Protein AF-A0A169SW39-F1 (afdb_monomer)

Nearest PDB structures (foldseek):
  7acx-assembly2_C  TM=2.995E-01  e=8.828E-10  Clostridioides difficile
  1hqz-assembly7_7  TM=3.118E-01  e=1.100E+00  Saccharomyces cerevisiae

Foldseek 3Di:
DDDPDPFDDWAWEFEQQAQDDDPDPPDLEFDFDEGEGALVCLVSVLQSVLLCVVLVQQQKWKWKADLVRHTDDDTDHRDHPVCSVVSSVCSNPFDASIKMKIKGKDDWQAFAADAQVNQVCQFWCNLLVLLLLAPFEFEAAPVRHGCVVPPQKFKWWQDLVVLDTDTDDDRVLVSVQQSVFWGGKHWDCDDDRNFGIKIATGGHGDDSDGSGIWMGGHPADTHHAHEDPLPRMGGRVDGAFRSNYWYWYAHNPHRYIYIDGDGPSDIDPTGIYIYMYHHTDTDTGTGTSVNPVVVVVVPQFFAFDPVLVVVQVCQVPDPPNDADPVSHHYDYTHTNHTDPPPDD

Mean predicted aligned error: 15.89 Å

Solvent-accessible surface area (backbone atoms only — not comparable to full-atom values): 18696 Å² total; per-residue (Å²): 134,86,81,79,77,85,81,62,73,45,29,31,42,33,36,40,48,32,38,64,58,77,78,53,96,85,58,78,62,76,66,77,41,82,45,39,26,33,21,88,47,27,67,59,51,42,54,30,51,53,46,41,40,72,75,63,46,59,44,29,32,40,39,33,27,40,68,86,67,47,81,39,88,75,72,40,77,47,57,50,80,89,49,45,64,58,54,31,51,56,40,57,67,39,46,84,61,17,36,35,42,37,36,40,38,42,67,64,72,48,74,33,50,37,48,55,70,63,38,55,64,37,28,44,55,37,51,33,57,40,30,60,66,36,88,58,58,46,46,21,32,79,87,66,49,78,41,80,83,38,88,49,52,39,40,21,25,27,35,72,89,75,73,40,74,40,81,77,45,48,69,66,52,49,36,52,39,56,42,67,16,44,46,57,22,44,59,42,84,47,90,64,92,92,51,60,30,38,29,42,45,46,56,55,61,62,73,94,40,76,61,18,50,29,38,22,35,64,92,38,62,68,34,53,57,37,63,29,72,83,60,34,50,41,38,52,87,37,65,43,64,31,53,42,37,37,30,37,34,32,33,81,87,74,18,51,34,31,35,48,50,41,63,66,76,50,48,41,70,67,40,51,23,38,37,36,32,30,38,48,60,75,44,76,42,76,30,46,73,83,30,62,67,58,56,50,52,48,60,66,43,35,38,67,52,67,72,58,55,52,49,49,53,51,50,77,69,40,95,82,59,74,56,46,101,82,71,24,43,73,48,83,46,68,26,81,35,70,47,78,83,85,66,132

Secondary structure (DSSP, 8-state):
----------EEEEEE---PPP--TT--SPPSEEEEEEGGGHHHHHHHHHHHHHTT--EEEEEEE-TTS-EEEEEEES--GGGHHHHHHHHHTPPTT-EEEEEEEE-TTPBPB--HHHHHTTTBTHHHHHHHT----EEEETTS-B-TT-TTEEEEEEETTTTEEEE---HHHHHHHHHHHEEEEEEEPPPSTT---EEEEEE----SSTT-EEEEETTSPPB--EE-HHHHEE-TTSBPEEEEEEEEEE-TTT--EEEEEEE---BPPPEEEEEEEE-PPEEEEEE-TT-HHHHHHHHHHEE--HHHHHHHHHHHH-TT-PPPTTS-EEEEE--SEE------

Radius of gyration: 31.59 Å; Cα contacts (8 Å, |Δi|>4): 712; chains: 1; bounding box: 75×52×94 Å

pLDDT: mean 78.39, std 20.68, range [23.73, 98.38]

Structure (mmCIF, N/CA/C/O backbone):
data_AF-A0A169SW39-F1
#
_entry.id   AF-A0A169SW39-F1
#
loop_
_atom_site.group_PDB
_atom_site.id
_atom_site.type_symbol
_atom_site.label_atom_id
_atom_site.label_alt_id
_atom_site.label_comp_id
_atom_site.label_asym_id
_atom_site.label_entity_id
_atom_site.label_seq_id
_atom_site.pdbx_PDB_ins_code
_atom_site.Cartn_x
_atom_site.Cartn_y
_atom_site.Cartn_z
_atom_site.occupancy
_atom_site.B_iso_or_equiv
_atom_site.auth_seq_id
_atom_site.auth_comp_id
_atom_site.auth_asym_id
_atom_site.auth_atom_id
_atom_site.pdbx_PDB_model_num
ATOM 1 N N . MET A 1 1 ? -28.741 -32.999 58.891 1.00 27.98 1 MET A N 1
ATOM 2 C CA . MET A 1 1 ? -27.798 -32.692 57.791 1.00 27.98 1 MET A CA 1
ATOM 3 C C . MET A 1 1 ? -27.204 -31.317 58.041 1.00 27.98 1 MET A C 1
ATOM 5 O O . MET A 1 1 ? -27.951 -30.355 58.176 1.00 27.98 1 MET A O 1
ATOM 9 N N . ASN A 1 2 ? -25.885 -31.260 58.220 1.00 24.53 2 ASN A N 1
ATOM 10 C CA . ASN A 1 2 ? -25.170 -30.104 58.759 1.00 24.53 2 ASN A CA 1
ATOM 11 C C . ASN A 1 2 ? -25.104 -28.951 57.753 1.00 24.53 2 ASN A C 1
ATOM 13 O O . ASN A 1 2 ? -24.388 -29.027 56.757 1.00 24.53 2 ASN A O 1
ATOM 17 N N . LYS A 1 3 ? -25.816 -27.865 58.071 1.00 24.66 3 LYS A N 1
ATOM 18 C CA . LYS A 1 3 ? -25.569 -26.524 57.537 1.00 24.66 3 LYS A CA 1
ATOM 19 C C . LYS A 1 3 ? -24.169 -26.102 57.989 1.00 24.66 3 LYS A C 1
ATOM 21 O O . LYS A 1 3 ? -23.978 -25.741 59.147 1.00 24.66 3 LYS A O 1
ATOM 26 N N . LYS A 1 4 ? -23.176 -26.201 57.105 1.00 25.86 4 LYS A N 1
ATOM 27 C CA . LYS A 1 4 ? -21.876 -25.566 57.331 1.00 25.86 4 LYS A CA 1
ATOM 28 C C . LYS A 1 4 ? -22.055 -24.073 57.060 1.00 25.86 4 LYS A C 1
ATOM 30 O O . LYS A 1 4 ? -22.058 -23.643 55.913 1.00 25.86 4 LYS A O 1
ATOM 35 N N . ASN A 1 5 ? -22.287 -23.316 58.128 1.00 24.48 5 ASN A N 1
ATOM 36 C CA . ASN A 1 5 ? -22.215 -21.862 58.108 1.00 24.48 5 ASN A CA 1
ATOM 37 C C . ASN A 1 5 ? -20.757 -21.475 57.818 1.00 24.48 5 ASN A C 1
ATOM 39 O O . ASN A 1 5 ? -19.860 -21.848 58.572 1.00 24.48 5 ASN A O 1
ATOM 43 N N . LEU A 1 6 ? -20.529 -20.783 56.702 1.00 24.88 6 LEU A N 1
ATOM 44 C CA . LEU A 1 6 ? -19.230 -20.239 56.319 1.00 24.88 6 LEU A CA 1
ATOM 45 C C . LEU A 1 6 ? -18.977 -18.993 57.186 1.00 24.88 6 LEU A C 1
ATOM 47 O O . LEU A 1 6 ? -19.526 -17.925 56.924 1.00 24.88 6 LEU A O 1
ATOM 51 N N . ALA A 1 7 ? -18.223 -19.150 58.272 1.00 23.73 7 ALA A N 1
ATOM 52 C CA . ALA A 1 7 ? -17.775 -18.035 59.095 1.00 23.73 7 ALA A CA 1
ATOM 53 C C . ALA A 1 7 ? -16.558 -17.362 58.430 1.00 23.73 7 ALA A C 1
ATOM 55 O O . ALA A 1 7 ? -15.465 -17.913 58.442 1.00 23.73 7 ALA A O 1
ATOM 56 N N . VAL A 1 8 ? -16.824 -16.195 57.833 1.00 28.64 8 VAL A N 1
ATOM 57 C CA . VAL A 1 8 ? -15.985 -14.987 57.675 1.00 28.64 8 VAL A CA 1
ATOM 58 C C . VAL A 1 8 ? -14.541 -15.145 57.171 1.00 28.64 8 VAL A C 1
ATOM 60 O O . VAL A 1 8 ? -13.645 -15.487 57.933 1.00 28.64 8 VAL A O 1
ATOM 63 N N . VAL A 1 9 ? -14.283 -14.637 55.957 1.00 26.56 9 VAL A N 1
ATOM 64 C CA . VAL A 1 9 ? -13.129 -13.747 55.739 1.00 26.56 9 VAL A CA 1
ATOM 65 C C . VAL A 1 9 ? -13.597 -12.502 54.989 1.00 26.56 9 VAL A C 1
ATOM 67 O O . VAL A 1 9 ? -14.303 -12.597 53.985 1.00 26.56 9 VAL A O 1
ATOM 70 N N . MET A 1 10 ? -13.246 -11.331 55.520 1.00 30.83 10 MET A N 1
ATOM 71 C CA . MET A 1 10 ? -13.496 -10.045 54.881 1.00 30.83 10 MET A CA 1
ATOM 72 C C . MET A 1 10 ? -12.743 -9.992 53.543 1.00 30.83 10 MET A C 1
ATOM 74 O O . MET A 1 10 ? -11.516 -10.040 53.509 1.00 30.83 10 MET A O 1
ATOM 78 N N . SER A 1 11 ? -13.478 -9.924 52.440 1.00 33.88 11 SER A N 1
ATOM 79 C CA . SER A 1 11 ? -12.952 -9.834 51.076 1.00 33.88 11 SER A CA 1
ATOM 80 C C . SER A 1 11 ? -13.396 -8.505 50.478 1.00 33.88 11 SER A C 1
ATOM 82 O O . SER A 1 11 ? -14.577 -8.181 50.480 1.00 33.88 11 SER A O 1
ATOM 84 N N . ALA A 1 12 ? -12.477 -7.683 49.988 1.00 30.52 12 ALA A N 1
ATOM 85 C CA . ALA A 1 12 ? -12.860 -6.532 49.185 1.00 30.52 12 ALA A CA 1
ATOM 86 C C . ALA A 1 12 ? -12.978 -7.014 47.740 1.00 30.52 12 ALA A C 1
ATOM 88 O O . ALA A 1 12 ? -11.984 -7.351 47.107 1.00 30.52 12 ALA A O 1
ATOM 89 N N . VAL A 1 13 ? -14.201 -7.111 47.225 1.00 36.78 13 VAL A N 1
ATOM 90 C CA . VAL A 1 13 ? -14.417 -7.443 45.818 1.00 36.78 13 VAL A CA 1
ATOM 91 C C . VAL A 1 13 ? -14.521 -6.126 45.065 1.00 36.78 13 VAL A C 1
ATOM 93 O O . VAL A 1 13 ? -15.544 -5.437 45.102 1.00 36.78 13 VAL A O 1
ATOM 96 N N . THR A 1 14 ? -13.440 -5.761 44.384 1.00 34.84 14 THR A N 1
ATOM 97 C CA . THR A 1 14 ? -13.468 -4.671 43.414 1.00 34.84 14 THR A CA 1
ATOM 98 C C . THR A 1 14 ? -14.087 -5.209 42.133 1.00 34.84 14 THR A C 1
ATOM 100 O O . THR A 1 14 ? -13.456 -5.960 41.387 1.00 34.84 14 THR A O 1
ATOM 103 N N . VAL A 1 15 ? -15.342 -4.841 41.865 1.00 33.75 15 VAL A N 1
ATOM 104 C CA . VAL A 1 15 ? -15.931 -5.097 40.553 1.00 33.75 15 VAL A CA 1
ATOM 105 C C . VAL A 1 15 ? -15.726 -3.871 39.700 1.00 33.75 15 VAL A C 1
ATOM 107 O O . VAL A 1 15 ? -16.421 -2.860 39.799 1.00 33.75 15 VAL A O 1
ATOM 110 N N . ILE A 1 16 ? -14.761 -4.006 38.806 1.00 34.88 16 ILE A N 1
ATOM 111 C CA . ILE A 1 16 ? -14.655 -3.138 37.650 1.00 34.88 16 ILE A CA 1
ATOM 112 C C . ILE A 1 16 ? -15.917 -3.412 36.841 1.00 34.88 16 ILE A C 1
ATOM 114 O O . ILE A 1 16 ? -16.141 -4.542 36.426 1.00 34.88 16 ILE A O 1
ATOM 118 N N . GLY A 1 17 ? -16.780 -2.418 36.637 1.00 30.42 17 GLY A N 1
ATOM 119 C CA . GLY A 1 17 ? -17.953 -2.542 35.774 1.00 30.42 17 GLY A CA 1
ATOM 120 C C . GLY A 1 17 ? -17.521 -2.637 34.312 1.00 30.42 17 GLY A C 1
ATOM 121 O O . GLY A 1 17 ? -17.778 -1.722 33.543 1.00 30.42 17 GLY A O 1
ATOM 122 N N . SER A 1 18 ? -16.792 -3.685 33.932 1.00 34.66 18 SER A N 1
ATO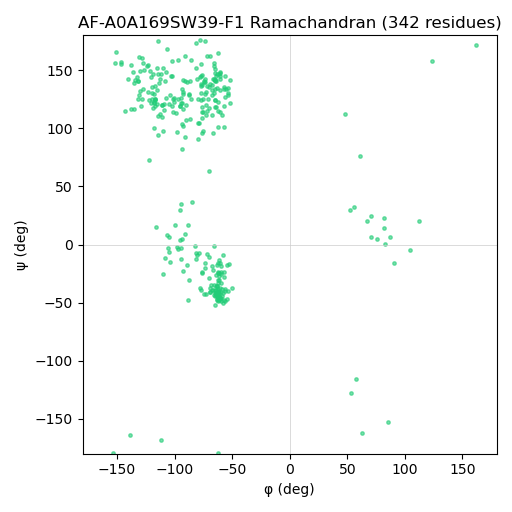M 123 C CA . SER A 1 18 ? -16.093 -3.738 32.657 1.00 34.66 18 SER A CA 1
ATOM 124 C C . SER A 1 18 ? -17.089 -3.805 31.502 1.00 34.66 18 SER A C 1
ATOM 126 O O . SER A 1 18 ? -17.791 -4.788 31.285 1.00 34.66 18 SER A O 1
ATOM 128 N N . ALA A 1 19 ? -17.136 -2.727 30.735 1.00 38.31 19 ALA A N 1
ATOM 129 C CA . ALA A 1 19 ? -17.284 -2.843 29.303 1.00 38.31 19 ALA A CA 1
ATOM 130 C C . ALA A 1 19 ? -15.894 -3.174 28.743 1.00 38.31 19 ALA A C 1
ATOM 132 O O . ALA A 1 19 ? -15.096 -2.267 28.511 1.00 38.31 19 ALA A O 1
ATOM 133 N N . ALA A 1 20 ? -15.569 -4.462 28.625 1.00 36.72 20 ALA A N 1
ATOM 134 C CA . ALA A 1 20 ? -14.412 -4.919 27.859 1.00 36.72 20 ALA A CA 1
ATOM 135 C C . ALA A 1 20 ? -14.922 -5.448 26.511 1.00 36.72 20 ALA A C 1
ATOM 137 O O . ALA A 1 20 ? -15.828 -6.286 26.488 1.00 36.72 20 ALA A O 1
ATOM 138 N N . PRO A 1 21 ? -14.393 -4.933 25.392 1.00 38.41 21 PRO A N 1
ATOM 139 C CA . PRO A 1 21 ? -13.004 -5.141 24.989 1.00 38.41 21 PRO A CA 1
ATOM 140 C C . PRO A 1 21 ? -12.017 -4.111 25.525 1.00 38.41 21 PRO A C 1
ATOM 142 O O . PRO A 1 21 ? -12.265 -2.907 25.537 1.00 38.41 21 PRO A O 1
ATOM 145 N N . VAL A 1 22 ? -10.851 -4.605 25.927 1.00 44.22 22 VAL A N 1
ATOM 146 C CA . VAL A 1 22 ? -9.645 -3.791 26.042 1.00 44.22 22 VAL A CA 1
ATOM 147 C C . VAL A 1 22 ? -9.156 -3.587 24.613 1.00 44.22 22 VAL A C 1
ATOM 149 O O . VAL A 1 22 ? -8.852 -4.572 23.944 1.00 44.22 22 VAL A O 1
ATOM 152 N N . PHE A 1 23 ? -9.092 -2.346 24.125 1.00 44.66 23 PHE A N 1
ATOM 153 C CA . PHE A 1 23 ? -8.276 -2.075 22.942 1.00 44.66 23 PHE A CA 1
ATOM 154 C C . PHE A 1 23 ? -6.850 -2.486 23.309 1.00 44.66 23 PHE A C 1
ATOM 156 O O . PHE A 1 23 ? -6.262 -1.912 24.229 1.00 44.66 23 PHE A O 1
ATOM 163 N N . ALA A 1 24 ? -6.333 -3.548 22.688 1.00 36.28 24 ALA A N 1
ATOM 164 C CA . ALA A 1 24 ? -4.943 -3.923 22.882 1.00 36.28 24 ALA A CA 1
ATOM 165 C C . ALA A 1 24 ? -4.088 -2.710 22.495 1.00 36.28 24 ALA A C 1
ATOM 167 O O . ALA A 1 24 ? -4.346 -2.077 21.474 1.00 36.28 24 ALA A O 1
ATOM 168 N N . ALA A 1 25 ? -3.074 -2.380 23.299 1.00 35.59 25 ALA A N 1
ATOM 169 C CA . ALA A 1 25 ? -2.229 -1.200 23.086 1.00 35.59 25 ALA A CA 1
ATOM 170 C C . ALA A 1 25 ? -1.511 -1.178 21.716 1.00 35.59 25 ALA A C 1
ATOM 172 O O . ALA A 1 25 ? -0.906 -0.170 21.367 1.00 35.59 25 ALA A O 1
ATOM 173 N N . ALA A 1 26 ? -1.576 -2.280 20.961 1.00 38.22 26 ALA A N 1
ATOM 174 C CA . ALA A 1 26 ? -0.967 -2.461 19.651 1.00 38.22 26 ALA A CA 1
ATOM 175 C C . ALA A 1 26 ? -1.956 -2.402 18.468 1.00 38.22 26 ALA A C 1
ATOM 177 O O . ALA A 1 26 ? -1.502 -2.446 17.328 1.00 38.22 26 ALA A O 1
ATOM 178 N N . GLU A 1 27 ? -3.274 -2.328 18.695 1.00 55.03 27 GLU A N 1
ATOM 179 C CA . GLU A 1 27 ? -4.250 -2.265 17.599 1.00 55.03 27 GLU A CA 1
ATOM 180 C C . GLU A 1 27 ? -4.819 -0.848 17.433 1.00 55.03 27 GLU A C 1
ATOM 182 O O . GLU A 1 27 ? -5.437 -0.266 18.331 1.00 55.03 27 GLU A O 1
ATOM 187 N N . ASP A 1 28 ? -4.619 -0.288 16.239 1.00 68.94 28 ASP A N 1
ATOM 188 C CA . ASP A 1 28 ? -5.118 1.030 15.829 1.00 68.94 28 ASP A CA 1
ATOM 189 C C . ASP A 1 28 ? -6.457 0.904 15.083 1.00 68.94 28 ASP A C 1
ATOM 191 O O . ASP A 1 28 ? -6.734 1.622 14.125 1.00 68.94 28 ASP A O 1
ATOM 195 N N . SER A 1 29 ? -7.295 -0.049 15.485 1.00 73.25 29 SER A N 1
ATOM 196 C CA . SER A 1 29 ? -8.587 -0.298 14.847 1.00 73.25 29 SER A CA 1
ATOM 197 C C . SER A 1 29 ? -9.622 -0.764 15.863 1.00 73.25 29 SER A C 1
ATOM 199 O O . SER A 1 29 ? -9.289 -1.266 16.936 1.00 73.25 29 SER A O 1
ATOM 201 N N . PHE A 1 30 ? -10.898 -0.571 15.532 1.00 76.62 30 PHE A N 1
ATOM 202 C CA . PHE A 1 30 ? -11.977 -1.193 16.294 1.00 76.62 30 PHE A CA 1
ATOM 203 C C . PHE A 1 30 ? -12.115 -2.666 15.896 1.00 76.62 30 PHE A C 1
ATOM 205 O O . PHE A 1 30 ? -12.003 -2.970 14.710 1.00 76.62 30 PHE A O 1
ATOM 212 N N . PRO A 1 31 ? -12.443 -3.570 16.838 1.00 68.56 31 PRO A N 1
ATOM 213 C CA . PRO A 1 31 ? -12.757 -4.950 16.497 1.00 68.56 31 PRO A CA 1
ATOM 214 C C . PRO A 1 31 ? -13.907 -5.022 15.486 1.00 68.56 31 PRO A C 1
ATOM 216 O O . PRO A 1 31 ? -14.848 -4.222 15.536 1.00 68.56 31 PRO A O 1
ATOM 219 N N . ASN A 1 32 ? -13.857 -6.000 14.583 1.00 69.31 32 ASN A N 1
ATOM 220 C CA . ASN A 1 32 ? -14.960 -6.263 13.662 1.00 69.31 32 ASN A CA 1
ATOM 221 C C . ASN A 1 32 ? -16.203 -6.734 14.436 1.00 69.31 32 ASN A C 1
ATOM 223 O O . ASN A 1 32 ? -16.105 -7.530 15.373 1.00 69.31 32 ASN A O 1
ATOM 227 N N . GLY A 1 33 ? -17.385 -6.288 14.011 1.00 67.69 33 GLY A N 1
ATOM 228 C CA . GLY A 1 33 ? -18.658 -6.637 14.640 1.00 67.69 33 GLY A CA 1
ATOM 229 C C . GLY A 1 33 ? -19.018 -5.746 15.833 1.00 67.69 33 GLY A C 1
ATOM 230 O O . GLY A 1 33 ? -18.658 -4.573 15.888 1.00 67.69 33 GLY A O 1
ATOM 231 N N . ASN A 1 34 ? -19.795 -6.290 16.773 1.00 69.12 34 ASN A N 1
ATOM 2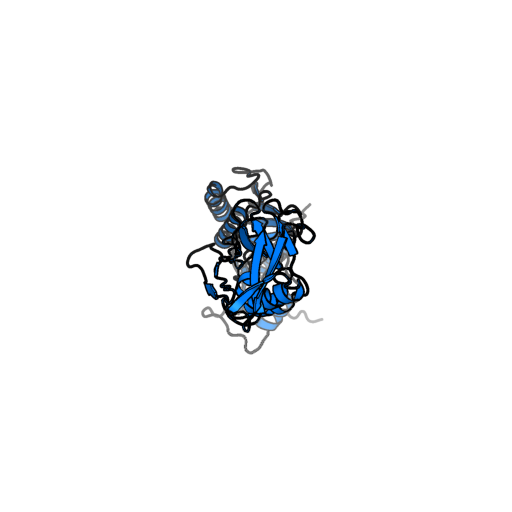32 C CA . ASN A 1 34 ? -20.344 -5.531 17.899 1.00 69.12 34 ASN A CA 1
ATOM 233 C C . ASN A 1 34 ? -19.427 -5.607 19.121 1.00 69.12 34 ASN A C 1
ATOM 235 O O . ASN A 1 34 ? -19.053 -6.690 19.563 1.00 69.12 34 ASN A O 1
ATOM 239 N N . THR A 1 35 ? -19.112 -4.455 19.697 1.00 65.56 35 THR A N 1
ATOM 240 C CA . THR A 1 35 ? -18.157 -4.305 20.795 1.00 65.56 35 THR A CA 1
ATOM 241 C C . THR A 1 35 ? -18.680 -3.279 21.799 1.00 65.56 35 THR A C 1
ATOM 243 O O . THR A 1 35 ? -19.272 -2.282 21.398 1.00 65.56 35 THR A O 1
ATOM 246 N N . THR A 1 36 ? -18.462 -3.494 23.100 1.00 71.00 36 THR A N 1
ATOM 247 C CA . THR A 1 36 ? -18.840 -2.530 24.150 1.00 71.00 36 THR A CA 1
ATOM 248 C C . THR A 1 36 ? -17.625 -2.130 24.976 1.00 71.00 36 THR A C 1
ATOM 250 O O . THR A 1 36 ? -16.981 -2.997 25.555 1.00 71.00 36 THR A O 1
ATOM 253 N N . VAL A 1 37 ? -17.331 -0.834 25.081 1.00 72.56 37 VAL A N 1
ATOM 254 C CA . VAL A 1 37 ? -16.139 -0.306 25.769 1.00 72.56 37 VAL A CA 1
ATOM 255 C C . VAL A 1 37 ? -16.484 0.750 26.817 1.00 72.56 37 VAL A C 1
ATOM 257 O O . VAL A 1 37 ? -17.537 1.386 26.769 1.00 72.56 37 VAL A O 1
ATOM 260 N N . SER A 1 38 ? -15.593 0.926 27.791 1.00 73.44 38 SER A N 1
ATOM 261 C CA . SER A 1 38 ? -15.726 1.957 28.823 1.00 73.44 38 SER A CA 1
ATOM 262 C C . SER A 1 38 ? -15.435 3.356 28.273 1.00 73.44 38 SER A C 1
ATOM 264 O O . SER A 1 38 ? -14.478 3.544 27.519 1.00 73.44 38 SER A O 1
ATOM 266 N N . SER A 1 39 ? -16.185 4.361 28.732 1.00 79.38 39 SER A N 1
ATOM 267 C CA . SER A 1 39 ? -15.898 5.780 28.490 1.00 79.38 39 SER A CA 1
ATOM 268 C C . SER A 1 39 ? -14.515 6.207 28.982 1.00 79.38 39 SER A C 1
ATOM 270 O O . SER A 1 39 ? -13.938 7.137 28.426 1.00 79.38 39 SER A O 1
ATOM 272 N N . SER A 1 40 ? -13.919 5.496 29.949 1.00 77.38 40 SER A N 1
ATOM 273 C CA . SER A 1 40 ? -12.542 5.753 30.399 1.00 77.38 40 SER A CA 1
ATOM 274 C C . SER A 1 40 ? -11.488 5.537 29.303 1.00 77.38 40 SER A C 1
ATOM 276 O O . SER A 1 40 ? -10.370 6.034 29.425 1.00 77.38 40 SER A O 1
ATOM 278 N N . LYS A 1 41 ? -11.842 4.854 28.204 1.00 79.38 41 LYS A N 1
ATOM 279 C CA . LYS A 1 41 ? -11.001 4.642 27.014 1.00 79.38 41 LYS A CA 1
ATOM 280 C C . LYS A 1 41 ? -11.124 5.752 25.965 1.00 79.38 41 LYS A C 1
ATOM 282 O O . LYS A 1 41 ? -10.709 5.559 24.826 1.00 79.38 41 LYS A O 1
ATOM 287 N N . TYR A 1 42 ? -11.663 6.918 26.328 1.00 84.56 42 TYR A N 1
ATOM 288 C CA . TYR A 1 42 ? -11.860 8.051 25.415 1.00 84.56 42 TYR A CA 1
ATOM 289 C C . TYR A 1 42 ? -10.603 8.422 24.605 1.00 84.56 42 TYR A C 1
ATOM 291 O O . TYR A 1 42 ? -10.722 8.733 23.424 1.00 84.56 42 TYR A O 1
ATOM 299 N N . SER A 1 43 ? -9.401 8.338 25.192 1.00 82.62 43 SER A N 1
ATOM 300 C CA . SER A 1 43 ? -8.139 8.620 24.488 1.00 82.62 43 SER A CA 1
ATOM 301 C C . SER A 1 43 ? -7.811 7.593 23.397 1.00 82.62 43 SER A C 1
ATOM 303 O O . SER A 1 43 ? -7.341 7.968 22.326 1.00 82.62 43 SER A O 1
ATOM 305 N N . ASP A 1 44 ? -8.080 6.306 23.638 1.00 80.88 44 ASP A N 1
ATOM 306 C CA . ASP A 1 44 ? -7.867 5.247 22.641 1.00 80.88 44 ASP A CA 1
ATOM 307 C C . ASP A 1 44 ? -8.876 5.377 21.497 1.00 80.88 44 ASP A C 1
ATOM 309 O O . ASP A 1 44 ? -8.521 5.268 20.325 1.00 80.88 44 ASP A O 1
ATOM 313 N N . ILE A 1 45 ? -10.129 5.689 21.836 1.00 86.88 45 ILE A N 1
ATOM 314 C CA . ILE A 1 45 ? -11.197 5.937 20.864 1.00 86.88 45 ILE A CA 1
ATOM 315 C C . ILE A 1 45 ? -10.853 7.146 19.985 1.00 86.88 45 ILE A C 1
ATOM 317 O O . ILE A 1 45 ? -10.967 7.062 18.766 1.00 86.88 45 ILE A O 1
ATOM 321 N N . GLU A 1 46 ? -10.381 8.248 20.578 1.00 90.38 46 GLU A N 1
ATOM 322 C CA . GLU A 1 46 ? -9.912 9.429 19.843 1.00 90.38 46 GLU A CA 1
ATOM 323 C C . GLU A 1 46 ? -8.807 9.060 18.843 1.00 90.38 46 GLU A C 1
ATOM 325 O O . GLU A 1 46 ? -8.871 9.439 17.672 1.00 90.38 46 GLU A O 1
ATOM 330 N N . ARG A 1 47 ? -7.804 8.303 19.297 1.00 86.94 47 ARG A N 1
ATOM 331 C CA . ARG A 1 47 ? -6.672 7.857 18.478 1.00 86.94 47 ARG A CA 1
ATOM 332 C C . ARG A 1 47 ? -7.133 7.020 17.281 1.00 86.94 47 ARG A C 1
ATOM 334 O O . ARG A 1 47 ? -6.742 7.323 16.154 1.00 86.94 47 ARG A O 1
ATOM 341 N N . ILE A 1 48 ? -7.999 6.030 17.509 1.00 86.81 48 ILE A N 1
ATOM 342 C CA . ILE A 1 48 ? -8.548 5.159 16.455 1.00 86.81 48 ILE A CA 1
ATOM 343 C C . ILE A 1 48 ? -9.392 5.969 15.456 1.00 86.81 48 ILE A C 1
ATOM 345 O O . ILE A 1 48 ? -9.234 5.815 14.246 1.00 86.81 48 ILE A O 1
ATOM 349 N N . LEU A 1 49 ? -10.248 6.883 15.929 1.00 90.88 49 LEU A N 1
ATOM 350 C CA . LEU A 1 49 ? -11.065 7.731 15.051 1.00 90.88 49 LEU A CA 1
ATOM 351 C C . LEU A 1 49 ? -10.211 8.664 14.182 1.00 90.88 49 LEU A C 1
ATOM 353 O O . LEU A 1 49 ? -10.483 8.788 12.988 1.00 90.88 49 LEU A O 1
ATOM 357 N N . LYS A 1 50 ? -9.150 9.269 14.737 1.00 88.06 50 LYS A N 1
ATOM 358 C CA . LYS A 1 50 ? -8.198 10.080 13.956 1.00 88.06 50 LYS A CA 1
ATOM 359 C C . LYS A 1 50 ? -7.561 9.277 12.835 1.00 88.06 50 LYS A C 1
ATOM 361 O O . LYS A 1 50 ? -7.437 9.793 11.727 1.00 88.06 50 LYS A O 1
ATOM 366 N N . LYS A 1 51 ? -7.182 8.026 13.109 1.00 81.88 51 LYS A N 1
ATOM 367 C CA . LYS A 1 51 ? -6.627 7.145 12.085 1.00 81.88 51 LYS A CA 1
ATOM 368 C C . LYS A 1 51 ? -7.636 6.877 10.973 1.00 81.88 51 LYS A C 1
ATOM 370 O O . LYS A 1 51 ? -7.297 7.075 9.815 1.00 81.88 51 LYS A O 1
ATOM 375 N N . TYR A 1 52 ? -8.874 6.507 11.301 1.00 85.12 52 TYR A N 1
ATOM 376 C CA . TYR A 1 52 ? -9.884 6.258 10.269 1.00 85.12 52 TYR A CA 1
ATOM 377 C C . TYR A 1 52 ? -10.161 7.486 9.391 1.00 85.12 52 TYR A C 1
ATOM 379 O O . TYR A 1 52 ? -10.260 7.348 8.172 1.00 85.12 52 TYR A O 1
ATOM 387 N N . VAL A 1 53 ? -10.231 8.685 9.978 1.00 85.56 53 VAL A N 1
ATOM 388 C CA . VAL A 1 53 ? -10.395 9.929 9.209 1.00 85.56 53 VAL A CA 1
ATOM 389 C C . VAL A 1 53 ? -9.175 10.198 8.320 1.00 85.56 53 VAL A C 1
ATOM 391 O O . VAL A 1 53 ? -9.342 10.506 7.141 1.00 85.56 53 VAL A O 1
ATOM 394 N N . ALA A 1 54 ? -7.955 10.020 8.837 1.00 77.94 54 ALA A N 1
ATOM 395 C CA . ALA A 1 54 ? -6.719 10.186 8.065 1.00 77.94 54 ALA A CA 1
ATOM 396 C C . ALA A 1 54 ? -6.592 9.166 6.917 1.00 77.94 54 ALA A C 1
ATOM 398 O O . ALA A 1 54 ? -6.138 9.508 5.824 1.00 77.94 54 ALA A O 1
ATOM 399 N N . ASP A 1 55 ? -7.060 7.936 7.138 1.00 74.06 55 ASP A N 1
ATOM 400 C CA . ASP A 1 55 ? -7.113 6.874 6.129 1.00 74.06 55 ASP A CA 1
ATOM 401 C C . ASP A 1 55 ? -8.200 7.144 5.061 1.00 74.06 55 ASP A C 1
ATOM 403 O O . ASP A 1 55 ? -8.247 6.469 4.027 1.00 74.06 55 ASP A O 1
ATOM 407 N N . GLY A 1 56 ? -9.041 8.168 5.260 1.00 74.31 56 GLY A N 1
ATOM 408 C CA . GLY A 1 56 ? -10.099 8.581 4.338 1.00 74.31 56 GLY A CA 1
ATOM 409 C C . GLY A 1 56 ? -11.380 7.756 4.462 1.00 74.31 56 GLY A C 1
ATOM 410 O O . GLY A 1 56 ? -12.151 7.674 3.503 1.00 74.31 56 GLY A O 1
ATOM 411 N N . VAL A 1 57 ? -11.616 7.115 5.610 1.00 81.50 57 VAL A N 1
ATOM 412 C CA . VAL A 1 57 ? -12.849 6.363 5.865 1.00 81.50 57 VAL A CA 1
ATOM 413 C C . VAL A 1 57 ? -14.012 7.336 6.021 1.00 81.50 57 VAL A C 1
ATOM 415 O O . VAL A 1 57 ? -14.055 8.137 6.949 1.00 81.50 57 VAL A O 1
ATOM 418 N N . THR A 1 58 ? -14.990 7.240 5.124 1.00 81.06 58 THR A N 1
ATOM 419 C CA . THR A 1 58 ? -16.142 8.148 5.106 1.00 81.06 58 THR A CA 1
ATOM 420 C C . THR A 1 58 ? -17.337 7.625 5.897 1.00 81.06 58 THR A C 1
ATOM 422 O O . THR A 1 58 ? -18.137 8.424 6.357 1.00 81.06 58 THR A O 1
ATOM 425 N N . GLY A 1 59 ? -17.458 6.313 6.127 1.00 85.44 59 GLY A N 1
ATOM 426 C CA . GLY A 1 59 ? -18.612 5.688 6.790 1.00 85.44 59 GLY A CA 1
ATOM 427 C C . GLY A 1 59 ? -18.570 5.683 8.322 1.00 85.44 59 GLY A C 1
ATOM 428 O O . GLY A 1 59 ? -18.976 4.695 8.931 1.00 85.44 59 GLY A O 1
ATOM 429 N N . ILE A 1 60 ? -18.053 6.738 8.956 1.00 92.12 60 ILE A N 1
ATOM 430 C CA . ILE A 1 60 ? -17.958 6.841 10.422 1.00 92.12 60 ILE A CA 1
ATOM 431 C C . ILE A 1 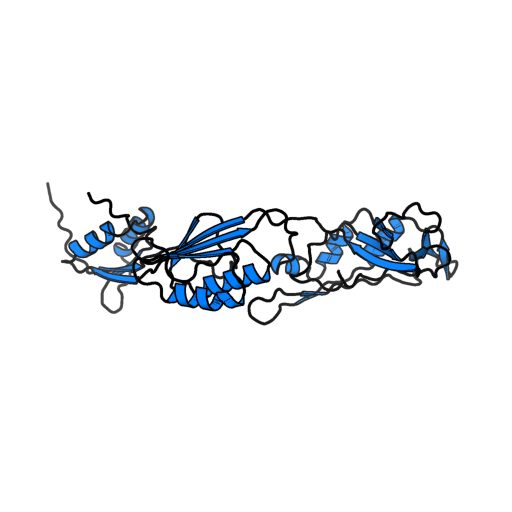60 ? -19.171 7.604 10.959 1.00 92.12 60 ILE A C 1
ATOM 433 O O . ILE A 1 60 ? -19.360 8.774 10.638 1.00 92.12 60 ILE A O 1
ATOM 437 N N . THR A 1 61 ? -19.975 6.969 11.807 1.00 95.19 61 THR A N 1
ATOM 438 C CA . THR A 1 61 ? -21.156 7.570 12.446 1.00 95.19 61 THR A CA 1
ATOM 439 C C . THR A 1 61 ? -20.994 7.550 13.961 1.00 95.19 61 THR A C 1
ATOM 441 O O . THR A 1 61 ? -20.603 6.524 14.515 1.00 95.19 61 THR A O 1
ATOM 444 N N . VAL A 1 62 ? -21.321 8.649 14.643 1.00 96.44 62 VAL A N 1
ATOM 445 C CA . VAL A 1 62 ? -21.268 8.751 16.109 1.00 96.44 62 VAL A CA 1
ATOM 446 C C . VAL A 1 62 ? -22.567 9.350 16.632 1.00 96.44 62 VAL A C 1
ATOM 448 O O . VAL A 1 62 ? -22.962 10.439 16.227 1.00 96.44 62 VAL A O 1
ATOM 451 N N . ASN A 1 63 ? -23.225 8.645 17.548 1.00 95.62 63 ASN A N 1
ATOM 452 C CA . ASN A 1 63 ? -24.472 9.083 18.172 1.00 95.62 63 ASN A CA 1
ATOM 453 C C . ASN A 1 63 ? -24.399 8.917 19.688 1.00 95.62 63 ASN A C 1
ATOM 455 O O . ASN A 1 63 ? -23.915 7.895 20.172 1.00 95.62 63 ASN A O 1
ATOM 459 N N . PHE A 1 64 ? -24.942 9.875 20.432 1.00 94.12 64 PHE A N 1
ATOM 460 C CA . PHE A 1 64 ? -25.000 9.835 21.891 1.00 94.12 64 PHE A CA 1
ATOM 461 C C . PHE A 1 64 ? -26.438 9.673 22.364 1.00 94.12 64 PHE A C 1
ATOM 463 O O . PHE A 1 64 ? -27.369 10.183 21.744 1.00 94.12 64 PHE A O 1
ATOM 470 N N . PHE A 1 65 ? -26.620 8.968 23.475 1.00 86.81 65 PHE A N 1
ATOM 471 C CA . PHE A 1 65 ? -27.929 8.641 24.019 1.00 86.81 65 PHE A CA 1
ATOM 472 C C . PHE A 1 65 ? -27.983 8.879 25.526 1.00 86.81 65 PHE A C 1
ATOM 474 O O . PHE A 1 65 ? -27.028 8.610 26.261 1.00 86.81 65 PHE A O 1
ATOM 481 N N . ASP A 1 66 ? -29.123 9.383 25.989 1.00 81.38 66 ASP A N 1
ATOM 482 C CA . ASP A 1 66 ? -29.426 9.510 27.408 1.00 81.38 66 ASP A CA 1
ATOM 483 C C . ASP A 1 66 ? -29.749 8.142 28.046 1.00 81.38 66 ASP A C 1
ATOM 485 O O . ASP A 1 66 ? -29.877 7.111 27.381 1.00 81.38 66 ASP A O 1
ATOM 489 N N . LYS A 1 67 ? -29.951 8.134 29.367 1.00 75.12 67 LYS A N 1
ATOM 490 C CA . LYS A 1 67 ? -30.307 6.929 30.140 1.00 75.12 67 LYS A CA 1
ATOM 491 C C . LYS A 1 67 ? -31.622 6.245 29.745 1.00 75.12 67 LYS A C 1
ATOM 493 O O . LYS A 1 67 ? -31.879 5.129 30.191 1.00 75.12 67 LYS A O 1
ATOM 498 N N . LYS A 1 68 ? -32.490 6.923 28.994 1.00 69.69 68 LYS A N 1
ATOM 499 C CA . LYS A 1 68 ? -33.757 6.387 28.475 1.00 69.69 68 LYS A CA 1
ATOM 500 C C . LYS A 1 68 ? -33.615 5.911 27.024 1.00 69.69 68 LYS A C 1
ATOM 502 O O . LYS A 1 68 ? -34.578 5.389 26.474 1.00 69.69 68 LYS A O 1
ATOM 507 N N . GLY A 1 69 ? -32.434 6.071 26.423 1.00 75.19 69 GLY A N 1
ATOM 508 C CA . GLY A 1 69 ? -32.162 5.734 25.032 1.00 75.19 69 GLY A CA 1
ATOM 509 C C . GLY A 1 69 ? -32.596 6.807 24.034 1.00 75.19 69 GLY A C 1
ATOM 510 O O . GLY A 1 69 ? -32.646 6.511 22.843 1.00 75.19 69 GLY A O 1
ATOM 511 N N . ASN A 1 70 ? -32.900 8.031 24.477 1.00 78.31 70 ASN A N 1
ATOM 512 C CA . ASN A 1 70 ? -33.178 9.134 23.557 1.00 78.31 70 ASN A CA 1
ATOM 513 C C . ASN A 1 70 ? -31.862 9.731 23.047 1.00 78.31 70 ASN A C 1
ATOM 515 O O . ASN A 1 70 ? -30.932 9.873 23.846 1.00 78.31 70 ASN A O 1
ATOM 519 N N . PRO A 1 71 ? -31.777 10.135 21.768 1.00 89.44 71 PRO A N 1
ATOM 520 C CA . PRO A 1 71 ? -30.626 10.872 21.264 1.00 89.44 71 PRO A CA 1
ATOM 521 C C . PRO A 1 71 ? -30.340 12.121 22.109 1.00 89.44 71 PRO A C 1
ATOM 523 O O . PRO A 1 71 ? -31.254 12.879 22.443 1.00 89.44 71 PRO A O 1
ATOM 526 N N . LYS A 1 72 ? -29.067 12.341 22.435 1.00 88.56 72 LYS A N 1
ATOM 527 C CA . LYS A 1 72 ? -28.547 13.567 23.054 1.00 88.56 72 LYS A CA 1
ATOM 528 C C . LYS A 1 72 ? -27.359 14.085 22.247 1.00 88.56 72 LYS A C 1
ATOM 530 O O . LYS A 1 72 ? -26.736 13.329 21.509 1.00 88.56 72 LYS A O 1
ATOM 535 N N . GLY A 1 73 ? -27.031 15.362 22.422 1.00 86.19 73 GLY A N 1
ATOM 536 C CA . GLY A 1 73 ? -25.894 15.981 21.738 1.00 86.19 73 GLY A CA 1
ATOM 537 C C . GLY A 1 73 ? -26.047 16.008 20.214 1.00 86.19 73 GLY A C 1
ATOM 538 O O . GLY A 1 73 ? -27.150 15.882 19.675 1.00 86.19 73 GLY A O 1
ATOM 539 N N . VAL A 1 74 ? -24.928 16.204 19.522 1.00 87.75 74 VAL A N 1
ATOM 540 C CA . VAL A 1 74 ? -24.880 16.227 18.057 1.00 87.75 74 VAL A CA 1
ATOM 541 C C . VAL A 1 74 ? -24.734 14.799 17.534 1.00 87.75 74 VAL A C 1
ATOM 543 O O . VAL A 1 74 ? -23.806 14.082 17.901 1.00 87.75 74 VAL A O 1
ATOM 546 N N . SER A 1 75 ? -25.652 14.392 16.657 1.00 91.44 75 SER A N 1
ATOM 547 C CA . SER A 1 75 ? -25.508 13.170 15.858 1.00 91.44 75 SER A CA 1
ATOM 548 C C . SER A 1 75 ? -24.594 13.455 14.674 1.00 91.44 75 SER A C 1
ATOM 550 O O . SER A 1 75 ? -24.841 14.393 13.916 1.00 91.44 75 SER A O 1
ATOM 552 N N . ILE A 1 76 ? -23.540 12.661 14.521 1.00 94.69 76 ILE A N 1
ATOM 553 C CA . ILE A 1 76 ? -22.523 12.859 13.491 1.00 94.69 76 ILE A CA 1
ATOM 554 C C . ILE A 1 76 ? -22.633 11.734 12.475 1.00 94.69 76 ILE A C 1
ATOM 556 O O . ILE A 1 76 ? -22.459 10.562 12.808 1.00 94.69 76 ILE A O 1
ATOM 560 N N . SER A 1 77 ? -22.881 12.108 11.226 1.00 90.75 77 SER A N 1
ATOM 561 C CA . SER A 1 77 ? -22.766 11.243 10.056 1.00 90.75 77 SER A CA 1
ATOM 562 C C . SER A 1 77 ? -21.541 11.661 9.253 1.00 90.75 77 SER A C 1
ATOM 564 O O . SER A 1 77 ? -21.464 12.824 8.864 1.00 90.75 77 SER A O 1
ATOM 566 N N . ASN A 1 78 ? -20.640 10.719 8.975 1.00 89.25 78 ASN A N 1
ATOM 567 C CA . ASN A 1 78 ? -19.352 10.939 8.311 1.00 89.25 78 ASN A CA 1
ATOM 568 C C . ASN A 1 78 ? -18.446 11.881 9.120 1.00 89.25 78 ASN A C 1
ATOM 570 O O . ASN A 1 78 ? -18.305 13.056 8.802 1.00 89.25 78 ASN A O 1
ATOM 574 N N . LEU A 1 79 ? -17.864 11.349 10.196 1.00 93.50 79 LEU A N 1
ATOM 575 C CA . LEU A 1 79 ? -16.992 12.092 11.109 1.00 93.50 79 LEU A CA 1
ATOM 576 C C . LEU A 1 79 ? -15.836 12.801 10.381 1.00 93.50 79 LEU A C 1
ATOM 578 O O . LEU A 1 79 ? -15.065 12.165 9.664 1.00 93.50 79 LEU A O 1
ATOM 582 N N . GLU A 1 80 ? -15.673 14.096 10.645 1.00 91.06 80 GLU A N 1
ATOM 583 C CA . GLU A 1 80 ? -14.550 14.914 10.173 1.00 91.06 80 GLU A CA 1
ATOM 584 C C . GLU A 1 80 ? -13.511 15.152 11.280 1.00 91.06 80 GLU A C 1
ATOM 586 O O . GLU A 1 80 ? -13.830 15.122 12.471 1.00 91.06 80 GLU A O 1
ATOM 591 N N . GLU A 1 81 ? -12.265 15.467 10.903 1.00 89.75 81 GLU A N 1
ATOM 592 C CA . GLU A 1 81 ? -11.166 15.700 11.857 1.00 89.75 81 GLU A CA 1
ATOM 593 C C . GLU A 1 81 ? -11.498 16.796 12.885 1.00 89.75 81 GLU A C 1
ATOM 595 O O . GLU A 1 81 ? -11.210 16.655 14.075 1.00 89.75 81 GLU A O 1
ATOM 600 N N . SER A 1 82 ? -12.188 17.854 12.445 1.00 91.12 82 SER A N 1
ATOM 601 C CA . SER A 1 82 ? -12.624 18.982 13.280 1.00 91.12 82 SER A CA 1
ATOM 602 C C . SER A 1 82 ? -13.605 18.585 14.395 1.00 91.12 82 SER A C 1
ATOM 604 O O . SER A 1 82 ? -13.693 19.271 15.414 1.00 91.12 82 SER A O 1
ATOM 606 N N . GLN A 1 83 ? -14.323 17.470 14.234 1.00 95.50 83 GLN A N 1
ATOM 607 C CA . GLN A 1 83 ? -15.364 16.996 15.151 1.00 95.50 83 GLN A CA 1
ATOM 608 C C . GLN A 1 83 ? -14.837 15.986 16.180 1.00 95.50 83 GLN A C 1
ATOM 610 O O . GLN A 1 83 ? -15.521 15.686 17.160 1.00 95.50 83 GLN A O 1
ATOM 615 N N . ILE A 1 84 ? -13.622 15.462 15.996 1.00 93.62 84 ILE A N 1
ATOM 616 C CA . ILE A 1 84 ? -13.068 14.404 16.851 1.00 93.62 84 ILE A CA 1
ATOM 617 C C . ILE A 1 84 ? -12.921 14.871 18.304 1.00 93.62 84 ILE A C 1
ATOM 619 O O . ILE A 1 84 ? -13.240 14.118 19.225 1.00 93.62 84 ILE A O 1
ATOM 623 N N . SER A 1 85 ? -12.484 16.115 18.523 1.00 92.69 85 SER A N 1
ATOM 624 C CA . SER A 1 85 ? -12.359 16.678 19.874 1.00 92.69 85 SER A CA 1
ATOM 625 C C . SER A 1 85 ? -13.708 16.735 20.593 1.00 92.69 85 SER A C 1
ATOM 627 O O . SER A 1 85 ? -13.790 16.361 21.757 1.00 92.69 85 SER A O 1
ATOM 629 N N . TYR A 1 86 ? -14.780 17.105 19.883 1.00 94.56 86 TYR A N 1
ATOM 630 C CA . TYR A 1 86 ? -16.136 17.085 20.435 1.00 94.56 86 TYR A CA 1
ATOM 631 C C . TYR A 1 86 ? -16.562 15.666 20.838 1.00 94.56 86 TYR A C 1
ATOM 633 O O . TYR A 1 86 ? -17.038 15.457 21.951 1.00 94.56 86 TYR A O 1
ATOM 641 N N . VAL A 1 87 ? -16.336 14.675 19.965 1.00 95.44 87 VAL A N 1
ATOM 642 C CA . VAL A 1 87 ? -16.663 13.269 20.258 1.00 95.44 87 VAL A CA 1
ATOM 643 C C . VAL A 1 87 ? -15.922 12.770 21.496 1.00 95.44 87 VAL A C 1
ATOM 645 O O . VAL A 1 87 ? -16.522 12.120 22.351 1.00 95.44 87 VAL A O 1
ATOM 648 N N . LYS A 1 88 ? -14.628 13.079 21.608 1.00 94.12 88 LYS A N 1
ATOM 649 C CA . LYS A 1 88 ? -13.806 12.719 22.766 1.00 94.12 88 LYS A CA 1
ATOM 650 C C . LYS A 1 88 ? -14.385 13.283 24.063 1.00 94.12 88 LYS A C 1
ATOM 652 O O . LYS A 1 88 ? -14.521 12.533 25.030 1.00 94.12 88 LYS A O 1
ATOM 657 N N . ASP A 1 89 ? -14.698 14.575 24.080 1.00 93.62 89 ASP A N 1
ATOM 658 C CA . ASP A 1 89 ? -15.179 15.259 25.280 1.00 93.62 89 ASP A CA 1
ATOM 659 C C . ASP A 1 89 ? -16.554 14.720 25.708 1.00 93.62 89 ASP A C 1
ATOM 661 O O . ASP A 1 89 ? -16.738 14.369 26.872 1.00 93.62 89 ASP A O 1
ATOM 665 N N . GLU A 1 90 ? -17.477 14.503 24.765 1.00 94.19 90 GLU A N 1
ATOM 666 C CA . GLU A 1 90 ? -18.781 13.889 25.063 1.00 94.19 90 GLU A CA 1
ATOM 667 C C . GLU A 1 90 ? -18.666 12.447 25.569 1.00 94.19 90 GLU A C 1
ATOM 669 O O . GLU A 1 90 ? -19.398 12.057 26.478 1.00 94.19 90 GLU A O 1
ATOM 674 N N . ILE A 1 91 ? -17.747 11.639 25.019 1.00 91.56 91 ILE A N 1
ATOM 675 C CA . ILE A 1 91 ? -17.491 10.282 25.527 1.00 91.56 91 ILE A CA 1
ATOM 676 C C . ILE A 1 91 ? -16.964 10.344 26.959 1.00 91.56 91 ILE A C 1
ATOM 678 O O . ILE A 1 91 ? -17.430 9.590 27.815 1.00 91.56 91 ILE A O 1
ATOM 682 N N . LYS A 1 92 ? -15.993 11.222 27.219 1.00 90.06 92 LYS A N 1
ATOM 683 C CA . LYS A 1 92 ? -15.376 11.388 28.537 1.00 90.06 92 LYS A CA 1
ATOM 684 C C . LYS A 1 92 ? -16.402 11.807 29.594 1.00 90.06 92 LYS A C 1
ATOM 686 O O . LYS A 1 92 ? -16.339 11.311 30.719 1.00 90.06 92 LYS A O 1
ATOM 691 N N . ASP A 1 93 ? -17.357 12.651 29.215 1.00 89.56 93 ASP A N 1
ATOM 692 C CA . ASP A 1 93 ? -18.378 13.206 30.106 1.00 89.56 93 ASP A CA 1
ATOM 693 C C . ASP A 1 93 ? -19.668 12.361 30.183 1.00 89.56 93 ASP A C 1
ATOM 695 O O . ASP A 1 93 ? -20.657 12.784 30.797 1.00 89.56 93 ASP A O 1
ATOM 699 N N . LEU A 1 94 ? -19.678 11.148 29.605 1.00 81.81 94 LEU A N 1
ATOM 700 C CA . LEU A 1 94 ? -20.808 10.221 29.715 1.00 81.81 94 LEU A CA 1
ATOM 701 C C . LEU A 1 94 ? -21.142 9.924 31.183 1.00 81.81 94 LEU A C 1
ATOM 703 O O . LEU A 1 94 ? -20.307 9.460 31.965 1.00 81.81 94 LEU A O 1
ATOM 707 N N . LYS A 1 95 ? -22.411 10.125 31.549 1.00 81.69 95 LYS A N 1
ATOM 708 C CA . L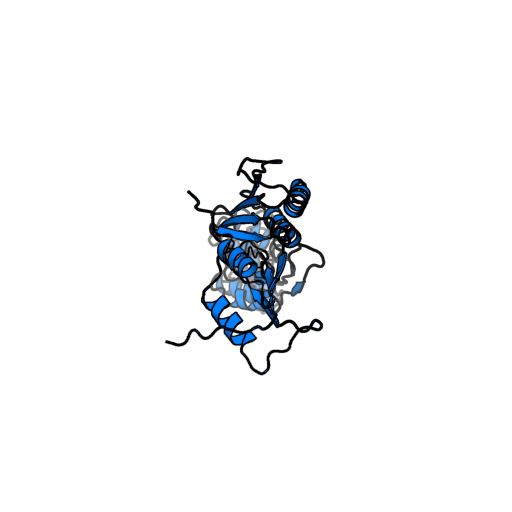YS A 1 95 ? -22.926 9.832 32.894 1.00 81.69 95 LYS A CA 1
ATOM 709 C C . LYS A 1 95 ? -23.466 8.411 32.987 1.00 81.69 95 LYS A C 1
ATOM 711 O O . LYS A 1 95 ? -23.802 7.777 31.992 1.00 81.69 95 LYS A O 1
ATOM 716 N N . ALA A 1 96 ? -23.622 7.916 34.214 1.00 73.31 96 ALA A N 1
ATOM 717 C CA . ALA A 1 96 ? -24.171 6.587 34.464 1.00 73.31 96 ALA A CA 1
ATOM 718 C C . ALA A 1 96 ? -25.514 6.362 33.734 1.00 73.31 96 ALA A C 1
ATOM 720 O O . ALA A 1 96 ? -26.493 7.077 33.959 1.00 73.31 96 ALA A O 1
ATOM 721 N N . GLY A 1 97 ? -25.552 5.331 32.885 1.00 64.38 97 GLY A N 1
ATOM 722 C CA . GLY A 1 97 ? -26.718 4.963 32.075 1.00 64.38 97 GLY A CA 1
ATOM 723 C C . GLY A 1 97 ? -26.766 5.620 30.693 1.00 64.38 97 GLY A C 1
ATOM 724 O O . GLY A 1 97 ? -27.486 5.123 29.836 1.00 64.38 97 GLY A O 1
ATOM 725 N N . GLU A 1 98 ? -25.992 6.676 30.454 1.00 81.19 98 GLU A N 1
ATOM 726 C CA . GLU A 1 98 ? -25.781 7.227 29.115 1.00 81.19 98 GLU A CA 1
ATOM 727 C C . GLU A 1 98 ? -24.790 6.364 28.329 1.00 81.19 98 GLU A C 1
ATOM 729 O O . GLU A 1 98 ? -23.954 5.651 28.904 1.00 81.19 98 GLU A O 1
ATOM 734 N N . TYR A 1 99 ? -24.883 6.431 27.005 1.00 82.00 99 TYR A N 1
ATOM 735 C CA . TYR A 1 99 ? -23.994 5.692 26.120 1.00 82.00 99 TYR A CA 1
ATOM 736 C C . TYR A 1 99 ? -23.809 6.400 24.778 1.00 82.00 99 TYR A C 1
ATOM 738 O O . TYR A 1 99 ? -24.666 7.164 24.337 1.00 82.00 99 TYR A O 1
ATOM 746 N N . ALA A 1 100 ? -22.699 6.114 24.109 1.00 90.56 100 ALA A N 1
ATOM 747 C CA . ALA A 1 100 ? -22.465 6.474 22.719 1.00 90.56 100 ALA A CA 1
ATOM 748 C C . ALA A 1 100 ? -22.485 5.219 21.841 1.00 90.56 100 ALA A C 1
ATOM 750 O O . ALA A 1 100 ? -22.145 4.125 22.292 1.00 90.56 100 ALA A O 1
ATOM 751 N N . LYS A 1 101 ? -22.863 5.372 20.577 1.00 90.44 101 LYS A N 1
ATOM 752 C CA . LYS A 1 101 ? -22.708 4.359 19.535 1.00 90.44 101 LYS A CA 1
ATOM 753 C C . LYS A 1 101 ? -21.851 4.935 18.425 1.00 90.44 101 LYS A C 1
ATOM 755 O O . LYS A 1 101 ? -22.209 5.952 17.837 1.00 90.44 101 LYS A O 1
ATOM 760 N N . ILE A 1 102 ? -20.742 4.266 18.161 1.00 93.75 102 ILE A N 1
ATOM 761 C CA . ILE A 1 102 ? -19.816 4.559 17.079 1.00 93.75 102 ILE A CA 1
ATOM 762 C C . ILE A 1 102 ? -19.929 3.409 16.086 1.00 93.75 102 ILE A C 1
ATOM 764 O O . ILE A 1 102 ? -19.671 2.261 16.437 1.00 93.75 102 ILE A O 1
ATOM 768 N N . SER A 1 103 ? -20.306 3.715 14.855 1.00 90.88 103 SER A N 1
ATOM 769 C CA . SER A 1 103 ? -20.349 2.749 13.763 1.00 90.88 103 SER A CA 1
ATOM 770 C C . SER A 1 103 ? -19.323 3.165 12.725 1.00 90.88 103 SER A C 1
ATOM 772 O O . SER A 1 103 ? -19.392 4.273 12.199 1.00 90.88 103 SER A O 1
ATOM 774 N N . VAL A 1 104 ? -18.367 2.291 12.439 1.00 89.19 104 VAL A N 1
ATOM 775 C CA . VAL A 1 104 ? -17.401 2.472 11.358 1.00 89.19 104 VAL A CA 1
ATOM 776 C C . VAL A 1 104 ? -17.738 1.467 10.280 1.00 89.19 104 VAL A C 1
ATOM 778 O O . VAL A 1 104 ? -17.655 0.259 10.499 1.00 89.19 104 VAL A O 1
ATOM 781 N N . LYS A 1 105 ? -18.118 1.983 9.117 1.00 85.69 105 LYS A N 1
ATOM 782 C CA . LYS A 1 105 ? -18.310 1.198 7.911 1.00 85.69 105 LYS A CA 1
ATOM 783 C C . LYS A 1 105 ? -17.222 1.558 6.915 1.00 85.69 105 LYS A C 1
ATOM 785 O O . LYS A 1 105 ? -17.213 2.650 6.348 1.00 85.69 105 LYS A O 1
ATOM 790 N N . ILE A 1 106 ? -16.317 0.619 6.695 1.00 77.44 106 ILE A N 1
ATOM 791 C CA . ILE A 1 106 ? -15.389 0.663 5.577 1.00 77.44 106 ILE A CA 1
ATOM 792 C C . ILE A 1 106 ? -16.086 -0.051 4.428 1.00 77.44 106 ILE A C 1
ATOM 794 O O . ILE A 1 106 ? -16.298 -1.264 4.460 1.00 77.44 106 ILE A O 1
ATOM 798 N N . THR A 1 107 ? -16.529 0.730 3.448 1.00 63.91 107 THR A N 1
ATOM 799 C CA . THR A 1 107 ? -17.180 0.200 2.251 1.00 63.91 107 THR A CA 1
ATOM 800 C C . THR A 1 107 ? -16.150 -0.538 1.396 1.00 63.91 107 THR A C 1
ATOM 802 O O . THR A 1 107 ? -15.049 -0.032 1.184 1.00 63.91 107 THR A O 1
ATOM 805 N N . ASP A 1 108 ? -16.527 -1.717 0.899 1.00 68.38 108 ASP A N 1
ATOM 806 C CA . ASP A 1 108 ? -15.741 -2.511 -0.049 1.00 68.38 108 ASP A CA 1
ATOM 807 C C . ASP A 1 108 ? -15.315 -1.669 -1.270 1.00 68.38 108 ASP A C 1
ATOM 809 O O . ASP A 1 108 ? -16.088 -0.846 -1.771 1.00 68.38 108 ASP A O 1
ATOM 813 N N . GLY A 1 109 ? -14.091 -1.877 -1.760 1.00 62.81 109 GLY A N 1
ATOM 814 C CA . GLY A 1 109 ? -13.636 -1.339 -3.049 1.00 62.81 109 GLY A CA 1
ATOM 815 C C . GLY A 1 109 ? -12.687 -0.133 -3.020 1.00 62.81 109 GLY A C 1
ATOM 816 O O . GLY A 1 109 ? -12.165 0.239 -4.085 1.00 62.81 109 GLY A O 1
ATOM 817 N N . THR A 1 110 ? -12.370 0.452 -1.858 1.00 75.31 110 THR A N 1
ATOM 818 C CA . THR A 1 110 ? -11.245 1.403 -1.769 1.00 75.31 110 THR A CA 1
ATOM 819 C C . THR A 1 110 ? -9.923 0.661 -1.944 1.00 75.31 110 THR A C 1
ATOM 821 O O . THR A 1 110 ? -9.749 -0.461 -1.467 1.00 75.31 110 THR A O 1
ATOM 824 N N . ALA A 1 111 ? -9.000 1.250 -2.708 1.00 83.62 111 ALA A N 1
ATOM 825 C CA . ALA A 1 111 ? -7.700 0.633 -2.932 1.00 83.62 111 ALA A CA 1
ATOM 826 C C . ALA A 1 111 ? -6.912 0.580 -1.620 1.00 83.62 111 ALA A C 1
ATOM 828 O O . ALA A 1 111 ? -6.799 1.586 -0.914 1.00 83.62 111 ALA A O 1
ATOM 829 N N . LYS A 1 112 ? -6.384 -0.599 -1.301 1.00 84.50 112 LYS A N 1
ATOM 830 C CA . LYS A 1 112 ? -5.568 -0.816 -0.117 1.00 84.50 112 LYS A CA 1
ATOM 831 C C . LYS A 1 112 ? -4.250 -0.058 -0.269 1.00 84.50 112 LYS A C 1
ATOM 833 O O . LYS A 1 112 ? -3.600 -0.108 -1.318 1.00 84.50 112 LYS A O 1
ATOM 838 N N . LYS A 1 113 ? -3.881 0.662 0.786 1.00 88.56 113 LYS A N 1
ATOM 839 C CA . LYS A 1 113 ? -2.649 1.448 0.872 1.00 88.56 113 LYS A CA 1
ATOM 840 C C . LYS A 1 113 ? -1.643 0.763 1.787 1.00 88.56 113 LYS A C 1
ATOM 842 O O . LYS A 1 113 ? -1.987 -0.188 2.487 1.00 88.56 113 LYS A O 1
ATOM 847 N N . TYR A 1 114 ? -0.405 1.239 1.760 1.00 88.31 114 TYR A N 1
ATOM 848 C CA . TYR A 1 114 ? 0.617 0.783 2.693 1.00 88.31 114 TYR A CA 1
ATOM 849 C C . TYR A 1 114 ? 0.281 1.162 4.143 1.00 88.31 114 TYR A C 1
ATOM 851 O O . TYR A 1 114 ? -0.168 2.269 4.422 1.00 88.31 114 TYR A O 1
ATOM 859 N N . ASP A 1 115 ? 0.558 0.250 5.066 1.00 84.44 115 ASP A N 1
ATOM 860 C CA . ASP A 1 115 ? 0.672 0.521 6.497 1.00 84.44 115 ASP A CA 1
ATOM 861 C C . ASP A 1 115 ? 2.121 0.269 6.950 1.00 84.44 115 ASP A C 1
ATOM 863 O O . ASP A 1 115 ? 2.959 -0.185 6.167 1.00 84.44 115 ASP A O 1
ATOM 867 N N . ASP A 1 116 ? 2.442 0.564 8.210 1.00 83.62 116 ASP A N 1
ATOM 868 C CA . ASP A 1 116 ? 3.803 0.389 8.729 1.00 83.62 116 ASP A CA 1
ATOM 869 C C . ASP A 1 116 ? 4.282 -1.065 8.692 1.00 83.62 116 ASP A C 1
ATOM 871 O O . ASP A 1 116 ? 5.476 -1.303 8.515 1.00 83.62 116 ASP A O 1
ATOM 875 N N . THR A 1 117 ? 3.378 -2.038 8.821 1.00 83.75 117 THR A N 1
ATOM 876 C CA . THR A 1 117 ? 3.719 -3.463 8.729 1.00 83.75 117 THR A CA 1
ATOM 877 C C . THR A 1 117 ? 4.196 -3.790 7.319 1.00 83.75 117 THR A C 1
ATOM 879 O O . THR A 1 117 ? 5.310 -4.281 7.137 1.00 83.75 117 THR A O 1
ATOM 882 N N . LEU A 1 118 ? 3.403 -3.424 6.312 1.00 90.00 118 LEU A N 1
ATOM 883 C CA . LEU A 1 118 ? 3.723 -3.627 4.902 1.00 90.00 118 LEU A CA 1
ATOM 884 C C . LEU A 1 118 ? 4.969 -2.840 4.475 1.00 90.00 118 LEU A C 1
ATOM 886 O O . LEU A 1 118 ? 5.751 -3.326 3.662 1.00 90.00 118 LEU A O 1
ATOM 890 N N . LEU A 1 119 ? 5.182 -1.636 5.014 1.00 92.75 119 LEU A N 1
ATOM 891 C CA . LEU A 1 119 ? 6.382 -0.840 4.737 1.00 92.75 119 LEU A CA 1
ATOM 892 C C . LEU A 1 119 ? 7.636 -1.462 5.362 1.00 92.75 119 LEU A C 1
ATOM 894 O O . LEU A 1 119 ? 8.674 -1.523 4.705 1.00 92.75 119 LEU A O 1
ATOM 898 N N . LYS A 1 120 ? 7.549 -1.975 6.594 1.00 90.62 120 LYS A N 1
ATOM 899 C CA . LYS A 1 120 ? 8.655 -2.685 7.260 1.00 90.62 120 LYS A CA 1
ATOM 900 C C . LYS A 1 120 ? 9.045 -3.960 6.513 1.00 90.62 120 LYS A C 1
ATOM 902 O O . LYS A 1 120 ? 10.230 -4.262 6.405 1.00 90.62 120 LYS A O 1
ATOM 907 N N . GLU A 1 121 ? 8.080 -4.665 5.924 1.00 93.06 121 GLU A N 1
ATOM 908 C CA . GLU A 1 121 ? 8.348 -5.819 5.053 1.00 93.06 121 GLU A CA 1
ATOM 909 C C . GLU A 1 121 ? 9.124 -5.466 3.779 1.00 93.06 121 GLU A C 1
ATOM 911 O O . GLU A 1 121 ? 9.659 -6.361 3.124 1.00 93.06 121 GLU A O 1
ATOM 916 N N . LEU A 1 122 ? 9.168 -4.189 3.394 1.00 94.88 122 LEU A N 1
ATOM 917 C CA . LEU A 1 122 ? 9.938 -3.715 2.252 1.00 94.88 122 LEU A CA 1
ATOM 918 C C . LEU A 1 122 ? 11.328 -3.218 2.638 1.00 94.88 122 LEU A C 1
ATOM 920 O O . LEU A 1 122 ? 12.016 -2.718 1.758 1.00 94.88 122 LEU A O 1
ATOM 924 N N . ASP A 1 123 ? 11.774 -3.326 3.887 1.00 92.69 123 ASP A N 1
ATOM 925 C CA . ASP A 1 123 ? 13.084 -2.815 4.292 1.00 92.69 123 ASP A CA 1
ATOM 926 C C . ASP A 1 123 ? 14.267 -3.647 3.745 1.00 92.69 123 ASP A C 1
ATOM 928 O O . ASP A 1 123 ? 14.139 -4.809 3.337 1.00 92.69 123 ASP A O 1
ATOM 932 N N . SER A 1 124 ? 15.459 -3.049 3.757 1.00 91.81 124 SER A N 1
ATOM 933 C CA . SER A 1 124 ? 16.724 -3.704 3.422 1.00 91.81 124 SER A CA 1
ATOM 934 C C . SER A 1 124 ? 16.734 -4.309 2.006 1.00 91.81 124 SER A C 1
ATOM 936 O O . SER A 1 124 ? 16.683 -3.581 1.023 1.00 91.81 124 SER A O 1
ATOM 938 N N . ASN A 1 125 ? 16.842 -5.634 1.856 1.00 93.81 125 ASN A N 1
ATOM 939 C CA . ASN A 1 125 ? 16.903 -6.296 0.544 1.00 93.81 125 ASN A CA 1
ATOM 940 C C . ASN A 1 125 ? 15.535 -6.791 0.048 1.00 93.81 125 ASN A C 1
ATOM 942 O O . ASN A 1 125 ? 15.470 -7.445 -0.991 1.00 93.81 125 ASN A O 1
ATOM 946 N N . ALA A 1 126 ? 14.439 -6.523 0.761 1.00 94.19 126 ALA A N 1
ATOM 947 C CA . ALA A 1 126 ? 13.149 -7.125 0.439 1.00 94.19 126 ALA A CA 1
ATOM 948 C C . ALA A 1 126 ? 12.628 -6.732 -0.951 1.00 94.19 126 ALA A C 1
ATOM 950 O O . ALA A 1 126 ? 12.147 -7.595 -1.686 1.00 94.19 126 ALA A O 1
ATOM 951 N N . VAL A 1 127 ? 12.782 -5.463 -1.350 1.00 95.00 127 VAL A N 1
ATOM 952 C CA . VAL A 1 127 ? 12.424 -5.015 -2.707 1.00 95.00 127 VAL A CA 1
ATOM 953 C C . VAL A 1 127 ? 13.267 -5.743 -3.755 1.00 95.00 127 VAL A C 1
ATOM 955 O O . VAL A 1 127 ? 12.706 -6.267 -4.711 1.00 95.00 127 VAL A O 1
ATOM 958 N N . VAL A 1 128 ? 14.585 -5.867 -3.550 1.00 95.25 128 VAL A N 1
ATOM 959 C CA . VAL A 1 128 ? 15.485 -6.606 -4.459 1.00 95.25 128 VAL A CA 1
ATOM 960 C C . VAL A 1 128 ? 15.018 -8.050 -4.629 1.00 95.25 128 VAL A C 1
ATOM 962 O O . VAL A 1 128 ? 14.884 -8.531 -5.753 1.00 95.25 128 VAL A O 1
ATOM 965 N N . THR A 1 129 ? 14.710 -8.730 -3.524 1.00 96.12 129 THR A N 1
ATOM 966 C CA . THR A 1 129 ? 14.216 -10.111 -3.540 1.00 96.12 129 THR A CA 1
ATOM 967 C C . THR A 1 129 ? 12.897 -10.224 -4.301 1.00 96.12 129 THR A C 1
ATOM 969 O O . THR A 1 129 ? 12.767 -11.101 -5.152 1.00 96.12 129 THR A O 1
ATOM 972 N N . LYS A 1 130 ? 11.933 -9.328 -4.041 1.00 96.44 130 LYS A N 1
ATOM 973 C CA . LYS A 1 130 ? 10.620 -9.335 -4.707 1.00 96.44 130 LYS A CA 1
ATOM 974 C C . LYS A 1 130 ? 10.723 -9.017 -6.204 1.00 96.44 130 LYS A C 1
ATOM 976 O O . LYS A 1 130 ? 10.053 -9.665 -6.995 1.00 96.44 130 LYS A O 1
ATOM 981 N N . VAL A 1 131 ? 11.584 -8.086 -6.616 1.00 96.94 131 VAL A N 1
ATOM 982 C CA . VAL A 1 131 ? 11.836 -7.824 -8.047 1.00 96.94 131 VAL A CA 1
ATOM 983 C C . VAL A 1 131 ? 12.571 -8.998 -8.701 1.00 96.94 131 VAL A C 1
ATOM 985 O O . VAL A 1 131 ? 12.302 -9.345 -9.852 1.00 96.94 131 VAL A O 1
ATOM 988 N N . GLY A 1 132 ? 13.463 -9.668 -7.969 1.00 96.44 132 GLY A N 1
ATOM 989 C CA . GLY A 1 132 ? 14.195 -10.843 -8.442 1.00 96.44 132 GLY A CA 1
ATOM 990 C C . GLY A 1 132 ? 13.293 -11.992 -8.914 1.00 96.44 132 GLY A C 1
ATOM 991 O O . GLY A 1 132 ? 13.681 -12.729 -9.828 1.00 96.44 132 GLY A O 1
ATOM 992 N N . THR A 1 133 ? 12.076 -12.108 -8.367 1.00 97.38 133 THR A N 1
ATOM 993 C CA . THR A 1 133 ? 11.091 -13.132 -8.759 1.00 97.38 133 THR A CA 1
ATOM 994 C C . THR A 1 133 ? 10.314 -12.796 -10.031 1.00 97.38 133 THR A C 1
ATOM 996 O O . THR A 1 133 ? 9.631 -13.674 -10.557 1.00 97.38 133 THR A O 1
ATOM 999 N N . ALA A 1 134 ? 10.433 -11.574 -10.563 1.00 97.88 134 ALA A N 1
ATOM 1000 C CA . ALA A 1 134 ? 9.729 -11.166 -11.773 1.00 97.88 134 ALA A CA 1
ATOM 1001 C C . ALA A 1 134 ? 10.055 -12.091 -12.956 1.00 97.88 134 ALA A C 1
ATOM 1003 O O . ALA A 1 134 ? 11.217 -12.406 -13.214 1.00 97.88 134 ALA A O 1
ATOM 1004 N N . THR A 1 135 ? 9.046 -12.519 -13.704 1.00 97.56 135 THR A N 1
ATOM 1005 C CA . THR A 1 135 ? 9.227 -13.380 -14.889 1.00 97.56 135 THR A CA 1
ATOM 1006 C C . THR A 1 135 ? 9.069 -12.619 -16.197 1.00 97.56 135 THR A C 1
ATOM 1008 O O . THR A 1 135 ? 9.477 -13.108 -17.243 1.00 97.56 135 THR A O 1
ATOM 1011 N N . THR A 1 136 ? 8.508 -11.411 -16.141 1.00 96.50 136 THR A N 1
ATOM 1012 C CA . THR A 1 136 ? 8.254 -10.551 -17.297 1.00 96.50 136 THR A CA 1
ATOM 1013 C C . THR A 1 136 ? 8.406 -9.086 -16.912 1.00 96.50 136 THR A C 1
ATOM 1015 O O . THR A 1 136 ? 8.177 -8.728 -15.760 1.00 96.50 136 THR A O 1
ATOM 1018 N N . VAL A 1 137 ? 8.711 -8.229 -17.885 1.00 97.44 137 VAL A N 1
ATOM 1019 C CA . VAL A 1 137 ? 8.628 -6.766 -17.761 1.00 97.44 137 VAL A CA 1
ATOM 1020 C C . VAL A 1 137 ? 7.639 -6.233 -18.785 1.00 97.44 137 VAL A C 1
ATOM 1022 O O . VAL A 1 137 ? 7.720 -6.611 -19.945 1.00 97.44 137 VAL A O 1
ATOM 1025 N N . LYS A 1 138 ? 6.687 -5.389 -18.398 1.00 97.62 138 LYS A N 1
ATOM 1026 C CA . LYS A 1 138 ? 5.751 -4.780 -19.354 1.00 97.62 138 LYS A CA 1
ATOM 1027 C C . LYS A 1 138 ? 6.355 -3.504 -19.933 1.00 97.62 138 LYS A C 1
ATOM 1029 O O . LYS A 1 138 ? 6.950 -2.741 -19.177 1.00 97.62 138 LYS A O 1
ATOM 1034 N N . ILE A 1 139 ? 6.173 -3.239 -21.226 1.00 98.06 139 ILE A N 1
ATOM 1035 C CA . ILE A 1 139 ? 6.557 -1.949 -21.829 1.00 98.06 139 ILE A CA 1
ATOM 1036 C C . ILE A 1 139 ? 5.320 -1.245 -22.392 1.00 98.06 139 ILE A C 1
ATOM 1038 O O . ILE A 1 139 ? 4.587 -1.803 -23.215 1.00 98.06 139 ILE A O 1
ATOM 1042 N N . VAL A 1 140 ? 5.077 -0.024 -21.921 1.00 98.19 140 VAL A N 1
ATOM 1043 C CA . VAL A 1 140 ? 3.902 0.791 -22.266 1.00 98.19 140 VAL A CA 1
ATOM 1044 C C . VAL A 1 140 ? 4.295 2.211 -22.662 1.00 98.19 140 VAL A C 1
ATOM 1046 O O . VAL A 1 140 ? 5.393 2.655 -22.331 1.00 98.19 140 VAL A O 1
ATOM 1049 N N . ASP A 1 141 ? 3.409 2.921 -23.355 1.00 97.56 141 ASP A N 1
ATOM 1050 C CA . ASP A 1 141 ? 3.504 4.374 -23.531 1.00 97.56 141 ASP A CA 1
ATOM 1051 C C . ASP A 1 141 ? 3.040 5.136 -22.271 1.00 97.56 141 ASP A C 1
ATOM 1053 O O . ASP A 1 141 ? 2.570 4.540 -21.295 1.00 97.56 141 ASP A O 1
ATOM 1057 N N . GLN A 1 142 ? 3.162 6.467 -22.284 1.00 95.44 142 GLN A N 1
ATOM 1058 C CA . GLN A 1 142 ? 2.705 7.344 -21.197 1.00 95.44 142 GLN A CA 1
ATOM 1059 C C . GLN A 1 142 ? 1.197 7.265 -20.898 1.00 95.44 142 GLN A C 1
ATOM 1061 O O . GLN A 1 142 ? 0.787 7.654 -19.805 1.00 95.44 142 GLN A O 1
ATOM 1066 N N . ASP A 1 143 ? 0.393 6.743 -21.826 1.00 95.56 143 ASP A N 1
ATOM 1067 C CA . ASP A 1 143 ? -1.053 6.558 -21.675 1.00 95.56 143 ASP A CA 1
ATOM 1068 C C . ASP A 1 143 ? -1.403 5.141 -21.170 1.00 95.56 143 ASP A C 1
ATOM 1070 O O . ASP A 1 143 ? -2.562 4.834 -20.882 1.00 95.56 143 ASP A O 1
ATOM 1074 N N . GLY A 1 144 ? -0.399 4.273 -21.008 1.00 94.69 144 GLY A N 1
ATOM 1075 C CA . GLY A 1 144 ? -0.535 2.904 -20.516 1.00 94.69 144 GLY A CA 1
ATOM 1076 C C . GLY A 1 144 ? -0.834 1.864 -21.599 1.00 94.69 144 GLY A C 1
ATOM 1077 O O . GLY A 1 144 ? -1.052 0.691 -21.264 1.00 94.69 144 GLY A O 1
ATOM 1078 N N . ASN A 1 145 ? -0.820 2.240 -22.879 1.00 97.06 145 ASN A N 1
ATOM 1079 C CA . ASN A 1 145 ? -0.993 1.298 -23.979 1.00 97.06 145 ASN A CA 1
ATOM 1080 C C . ASN A 1 145 ? 0.280 0.482 -24.169 1.00 97.06 145 ASN A C 1
ATOM 1082 O O . ASN A 1 145 ? 1.392 0.999 -24.087 1.00 97.06 145 ASN A O 1
ATOM 1086 N N . SER A 1 146 ? 0.132 -0.811 -24.450 1.00 96.75 146 SER A N 1
ATOM 1087 C CA . SER A 1 146 ? 1.292 -1.640 -24.767 1.00 96.75 146 SER A CA 1
ATOM 1088 C C . SER A 1 146 ? 1.904 -1.215 -26.100 1.00 96.75 146 SER A C 1
ATOM 1090 O O . SER A 1 146 ? 1.212 -1.169 -27.115 1.00 96.75 146 SER A O 1
ATOM 1092 N N . ILE A 1 147 ? 3.213 -0.972 -26.089 1.00 96.69 147 ILE A N 1
ATOM 1093 C CA . ILE A 1 147 ? 4.012 -0.622 -27.275 1.00 96.69 147 ILE A CA 1
ATOM 1094 C C . ILE A 1 147 ? 5.072 -1.685 -27.586 1.00 96.69 147 ILE A C 1
ATOM 1096 O O . ILE A 1 147 ? 6.005 -1.448 -28.345 1.00 96.69 147 ILE A O 1
ATOM 1100 N N . GLU A 1 148 ? 4.946 -2.877 -26.999 1.00 93.06 148 GLU A N 1
ATOM 1101 C CA . GLU A 1 148 ? 5.948 -3.949 -27.106 1.00 93.06 148 GLU A CA 1
ATOM 1102 C C . GLU A 1 148 ? 6.177 -4.425 -28.546 1.00 93.06 148 GLU A C 1
ATOM 1104 O O . GLU A 1 148 ? 7.268 -4.880 -28.876 1.00 93.06 148 GLU A O 1
ATOM 1109 N N . ASN A 1 149 ? 5.158 -4.293 -29.397 1.00 92.88 149 ASN A N 1
ATOM 1110 C CA . ASN A 1 149 ? 5.206 -4.657 -30.813 1.00 92.88 149 ASN A CA 1
ATOM 1111 C C . ASN A 1 149 ? 5.260 -3.432 -31.740 1.00 92.88 149 ASN A C 1
ATOM 1113 O O . ASN A 1 149 ? 5.104 -3.579 -32.954 1.00 92.88 149 ASN A O 1
ATOM 1117 N N . ASP A 1 150 ? 5.432 -2.224 -31.197 1.00 95.81 150 ASP A N 1
ATOM 1118 C CA . ASP A 1 150 ? 5.561 -1.028 -32.021 1.00 95.81 150 ASP A CA 1
ATOM 1119 C C . ASP A 1 150 ? 6.913 -1.045 -32.747 1.00 95.81 150 ASP A C 1
ATOM 1121 O O . ASP A 1 150 ? 7.974 -1.137 -32.129 1.00 95.81 150 ASP A O 1
ATOM 1125 N N . ALA A 1 151 ? 6.892 -0.920 -34.075 1.00 95.31 151 ALA A N 1
ATOM 1126 C CA . ALA A 1 151 ? 8.098 -0.893 -34.898 1.00 95.31 151 ALA A CA 1
ATOM 1127 C C . ALA A 1 151 ? 9.053 0.265 -34.541 1.00 95.31 151 ALA A C 1
ATOM 1129 O O . ALA A 1 151 ? 10.258 0.170 -34.823 1.00 95.31 151 ALA A O 1
ATOM 1130 N N . LYS A 1 152 ? 8.530 1.339 -33.935 1.00 96.75 152 LYS A N 1
ATOM 1131 C CA . LYS A 1 152 ? 9.284 2.504 -33.457 1.00 96.75 152 LYS A CA 1
ATOM 1132 C C . LYS A 1 152 ? 10.041 2.235 -32.165 1.00 96.75 152 LYS A C 1
ATOM 1134 O O . LYS A 1 152 ? 11.039 2.912 -31.918 1.00 96.75 152 LYS A O 1
ATOM 1139 N N . LEU A 1 153 ? 9.604 1.274 -31.353 1.00 97.44 153 LEU A N 1
ATOM 1140 C CA . LEU A 1 153 ? 10.316 0.897 -30.141 1.00 97.44 153 LEU A CA 1
ATOM 1141 C C . LEU A 1 153 ? 11.534 0.042 -30.512 1.00 97.44 153 LEU A C 1
ATOM 1143 O O . LEU A 1 153 ? 11.423 -0.995 -31.167 1.00 97.44 153 LEU A O 1
ATOM 1147 N N . LYS A 1 154 ? 12.715 0.472 -30.071 1.00 97.38 154 LYS A N 1
ATOM 1148 C CA . LYS A 1 154 ? 13.964 -0.285 -30.156 1.00 97.38 154 LYS A CA 1
ATOM 1149 C C . LYS A 1 154 ? 14.502 -0.523 -28.755 1.00 97.38 154 LYS A C 1
ATOM 1151 O O . LYS A 1 154 ? 14.709 0.412 -27.982 1.00 97.38 154 LYS A O 1
ATOM 1156 N N . LEU A 1 155 ? 14.745 -1.791 -28.450 1.00 97.81 155 LEU A N 1
ATOM 1157 C CA . LEU A 1 155 ? 15.459 -2.209 -27.254 1.00 97.81 155 LEU A CA 1
ATOM 1158 C C . LEU A 1 155 ? 16.929 -2.360 -27.633 1.00 97.81 155 LEU A C 1
ATOM 1160 O O . LEU A 1 155 ? 17.265 -3.110 -28.557 1.00 97.81 155 LEU A O 1
ATOM 1164 N N . GLN A 1 156 ? 17.789 -1.623 -26.941 1.00 97.31 156 GLN A N 1
ATOM 1165 C CA . GLN A 1 156 ? 19.217 -1.609 -27.200 1.00 97.31 156 GLN A CA 1
ATOM 1166 C C . GLN A 1 156 ? 19.981 -2.226 -26.042 1.00 97.31 156 GLN A C 1
ATOM 1168 O O . GLN A 1 156 ? 19.651 -1.990 -24.877 1.00 97.31 156 GLN A O 1
ATOM 1173 N N . LYS A 1 157 ? 21.042 -2.958 -26.376 1.00 96.81 157 LYS A N 1
ATOM 1174 C CA . LYS A 1 157 ? 22.021 -3.446 -25.407 1.00 96.81 157 LYS A CA 1
ATOM 1175 C C . LYS A 1 157 ? 23.394 -2.888 -25.710 1.00 96.81 157 LYS A C 1
ATOM 1177 O O . LYS A 1 157 ? 23.728 -2.662 -26.872 1.00 96.81 157 LYS A O 1
ATOM 1182 N N . TYR A 1 158 ? 24.172 -2.650 -24.668 1.00 97.31 158 TYR A N 1
ATOM 1183 C CA . TYR A 1 158 ? 25.558 -2.261 -24.835 1.00 97.31 158 TYR A CA 1
ATOM 1184 C C . TYR A 1 158 ? 26.374 -3.465 -25.304 1.00 97.31 158 TYR A C 1
ATOM 1186 O O . TYR A 1 158 ? 26.424 -4.486 -24.621 1.00 97.31 158 TYR A O 1
ATOM 1194 N N . ASP A 1 159 ? 26.993 -3.333 -26.472 1.00 93.88 159 ASP A N 1
ATOM 1195 C CA . ASP A 1 159 ? 27.933 -4.301 -27.021 1.00 93.88 159 ASP A CA 1
ATOM 1196 C C . ASP A 1 159 ? 29.352 -3.810 -26.726 1.00 93.88 159 ASP A C 1
ATOM 1198 O O . ASP A 1 159 ? 29.805 -2.787 -27.250 1.00 93.88 159 ASP A O 1
ATOM 1202 N N . VAL A 1 160 ? 30.060 -4.550 -25.873 1.00 92.00 160 VAL A N 1
ATOM 1203 C CA . VAL A 1 160 ? 31.436 -4.231 -25.467 1.00 92.00 160 VAL A CA 1
ATOM 1204 C C . VAL A 1 160 ? 32.439 -4.293 -26.620 1.00 92.00 160 VAL A C 1
ATOM 1206 O O . VAL A 1 160 ? 33.439 -3.580 -26.582 1.00 92.00 160 VAL A O 1
ATOM 1209 N N . SER A 1 161 ? 32.175 -5.091 -27.657 1.00 92.25 161 SER A N 1
ATOM 1210 C CA . SER A 1 161 ? 33.033 -5.191 -28.846 1.00 92.25 161 SER A CA 1
ATOM 1211 C C . SER A 1 161 ? 32.836 -3.988 -29.763 1.00 92.25 161 SER A C 1
ATOM 1213 O O . SER A 1 161 ? 33.801 -3.462 -30.315 1.00 92.25 161 SER A O 1
ATOM 1215 N N . ALA A 1 162 ? 31.589 -3.529 -29.902 1.00 91.25 162 ALA A N 1
ATOM 1216 C CA . ALA A 1 162 ? 31.250 -2.326 -30.660 1.00 91.25 162 ALA A CA 1
ATOM 1217 C C . ALA A 1 162 ? 31.467 -1.028 -29.861 1.00 91.25 162 ALA A C 1
ATOM 1219 O O . ALA A 1 162 ? 31.430 0.063 -30.432 1.00 91.25 162 ALA A O 1
ATOM 1220 N N . THR A 1 163 ? 31.684 -1.125 -28.545 1.00 94.19 163 THR A N 1
ATOM 1221 C CA . THR A 1 163 ? 31.771 -0.003 -27.590 1.00 94.19 163 THR A CA 1
ATOM 1222 C C . THR A 1 163 ? 30.575 0.953 -27.652 1.00 94.19 163 THR A C 1
ATOM 1224 O O . THR A 1 163 ? 30.695 2.149 -27.385 1.00 94.19 163 THR A O 1
ATOM 1227 N N . ASN A 1 164 ? 29.403 0.437 -28.023 1.00 95.50 164 ASN A N 1
ATOM 1228 C CA . ASN A 1 164 ? 28.205 1.236 -28.251 1.00 95.50 164 ASN A CA 1
ATOM 1229 C C . ASN A 1 164 ? 26.932 0.426 -27.967 1.00 95.50 164 ASN A C 1
ATOM 1231 O O . ASN A 1 164 ? 26.958 -0.800 -27.879 1.00 95.50 164 ASN A O 1
ATOM 1235 N N . TYR A 1 165 ? 25.804 1.122 -27.854 1.00 96.19 165 TYR A N 1
ATOM 1236 C CA . TYR A 1 165 ? 24.486 0.503 -27.820 1.00 96.19 165 TYR A CA 1
ATOM 1237 C C . TYR A 1 165 ? 24.052 0.083 -29.226 1.00 96.19 165 TYR A C 1
ATOM 1239 O O . TYR A 1 165 ? 24.093 0.883 -30.164 1.00 96.19 165 TYR A O 1
ATOM 1247 N N . VAL A 1 166 ? 23.614 -1.166 -29.356 1.00 95.00 166 VAL A N 1
ATOM 1248 C CA . VAL A 1 166 ? 23.124 -1.753 -30.607 1.00 95.00 166 VAL A CA 1
ATOM 1249 C C . VAL A 1 166 ? 21.684 -2.226 -30.446 1.00 95.00 166 VAL A C 1
ATOM 1251 O O . VAL A 1 166 ? 21.291 -2.706 -29.380 1.00 95.00 166 VAL A O 1
ATOM 1254 N N . ASP A 1 167 ? 20.891 -2.075 -31.506 1.00 95.62 167 ASP A N 1
ATOM 1255 C CA . ASP A 1 167 ? 19.513 -2.566 -31.555 1.00 95.62 167 ASP A CA 1
ATOM 1256 C C . ASP A 1 167 ? 19.477 -4.101 -31.492 1.00 95.62 167 ASP A C 1
ATOM 1258 O O . ASP A 1 167 ? 20.353 -4.780 -32.029 1.00 95.62 167 ASP A O 1
ATOM 1262 N N . GLY A 1 168 ? 18.421 -4.648 -30.886 1.00 93.75 168 GLY A N 1
ATOM 1263 C CA . GLY A 1 168 ? 18.170 -6.093 -30.857 1.00 93.75 168 GLY A CA 1
ATOM 1264 C C . GLY A 1 168 ? 18.296 -6.731 -29.477 1.00 93.75 168 GLY A C 1
ATOM 1265 O O . GLY A 1 168 ? 18.474 -7.946 -29.387 1.00 93.75 168 GLY A O 1
ATOM 1266 N N . ALA A 1 169 ? 18.202 -5.942 -28.403 1.00 96.62 169 ALA A N 1
ATOM 1267 C CA . ALA A 1 169 ? 18.009 -6.509 -27.076 1.00 96.62 169 ALA A CA 1
ATOM 1268 C C . ALA A 1 169 ? 16.651 -7.220 -26.988 1.00 96.62 169 ALA A C 1
ATOM 1270 O O . ALA A 1 169 ? 15.639 -6.766 -27.527 1.00 96.62 169 ALA A O 1
ATOM 1271 N N . THR A 1 170 ? 16.636 -8.343 -26.290 1.00 95.88 170 THR A N 1
ATOM 1272 C CA . THR A 1 170 ? 15.436 -9.124 -26.005 1.00 95.88 170 THR A CA 1
ATOM 1273 C C . THR A 1 170 ? 14.730 -8.596 -24.762 1.00 95.88 170 THR A C 1
ATOM 1275 O O . THR A 1 170 ? 15.326 -7.958 -23.893 1.00 95.88 170 THR A O 1
ATOM 1278 N N . LYS A 1 171 ? 13.441 -8.910 -24.635 1.00 94.69 171 LYS A N 1
ATOM 1279 C CA . LYS A 1 171 ? 12.653 -8.581 -23.441 1.00 94.69 171 LYS A CA 1
ATOM 1280 C C . LYS A 1 171 ? 13.222 -9.226 -22.171 1.00 94.69 171 LYS A C 1
ATOM 1282 O O . LYS A 1 171 ? 13.185 -8.614 -21.107 1.00 94.69 171 LYS A O 1
ATOM 1287 N N . ASP A 1 172 ? 13.800 -10.418 -22.299 1.00 96.44 172 ASP A N 1
ATOM 1288 C CA . ASP A 1 172 ? 14.446 -11.124 -21.192 1.00 96.44 172 ASP A CA 1
ATOM 1289 C C . ASP A 1 172 ? 15.734 -10.421 -20.744 1.00 96.44 172 ASP A C 1
ATOM 1291 O O . ASP A 1 172 ? 15.982 -10.309 -19.545 1.00 96.44 172 ASP A O 1
ATOM 1295 N N . GLU A 1 173 ? 16.517 -9.865 -21.676 1.00 97.25 173 GLU A N 1
ATOM 1296 C CA . GLU A 1 173 ? 17.674 -9.019 -21.347 1.00 97.25 173 GLU A CA 1
ATOM 1297 C C . GLU A 1 173 ? 17.235 -7.716 -20.650 1.00 97.25 173 GLU A C 1
ATOM 1299 O O . GLU A 1 173 ? 17.850 -7.315 -19.659 1.00 97.25 173 GLU A O 1
ATOM 1304 N N . VAL A 1 174 ? 16.126 -7.093 -21.079 1.00 97.50 174 VAL A N 1
ATOM 1305 C CA . VAL A 1 174 ? 15.538 -5.935 -20.372 1.00 97.50 174 VAL A CA 1
ATOM 1306 C C . VAL A 1 174 ? 15.109 -6.310 -18.954 1.00 97.50 174 VAL A C 1
ATOM 1308 O O . VAL A 1 174 ? 15.403 -5.579 -18.004 1.00 97.50 174 VAL A O 1
ATOM 1311 N N . LEU A 1 175 ? 14.448 -7.456 -18.779 1.00 97.44 175 LEU A N 1
ATOM 1312 C CA . LEU A 1 175 ? 14.054 -7.958 -17.465 1.00 97.44 175 LEU A CA 1
ATOM 1313 C C . LEU A 1 175 ? 15.276 -8.237 -16.579 1.00 97.44 175 LEU A C 1
ATOM 1315 O O . LEU A 1 175 ? 15.278 -7.862 -15.407 1.00 97.44 175 LEU A O 1
ATOM 1319 N N . ALA A 1 176 ? 16.325 -8.857 -17.122 1.00 97.00 176 ALA A N 1
ATOM 1320 C CA . ALA A 1 176 ? 17.559 -9.129 -16.391 1.00 97.00 176 ALA A CA 1
ATOM 1321 C C . ALA A 1 176 ? 18.223 -7.829 -15.909 1.00 97.00 176 ALA A C 1
ATOM 1323 O O . ALA A 1 176 ? 18.543 -7.706 -14.725 1.00 97.00 176 ALA A O 1
ATOM 1324 N N . ALA A 1 177 ? 18.340 -6.825 -16.784 1.00 96.88 177 ALA A N 1
ATOM 1325 C CA . ALA A 1 177 ? 18.848 -5.506 -16.411 1.00 96.88 177 ALA A CA 1
ATOM 1326 C C . ALA A 1 177 ? 17.958 -4.816 -15.363 1.00 96.88 177 ALA A C 1
ATOM 1328 O O . ALA A 1 177 ? 18.471 -4.215 -14.421 1.00 96.88 177 ALA A O 1
ATOM 1329 N N . THR A 1 178 ? 16.632 -4.962 -15.475 1.00 97.12 178 THR A N 1
ATOM 1330 C CA . THR A 1 178 ? 15.668 -4.437 -14.494 1.00 97.12 178 THR A CA 1
ATOM 1331 C C . THR A 1 178 ? 15.915 -5.026 -13.107 1.00 97.12 178 THR A C 1
ATOM 1333 O O . THR A 1 178 ? 15.977 -4.283 -12.130 1.00 97.12 178 THR A O 1
ATOM 1336 N N . LYS A 1 179 ? 16.107 -6.347 -13.006 1.00 96.50 179 LYS A N 1
ATOM 1337 C CA . LYS A 1 179 ? 16.394 -7.028 -11.732 1.00 96.50 179 LYS A CA 1
ATOM 1338 C C . LYS A 1 179 ? 17.700 -6.553 -11.102 1.00 96.50 179 LYS A C 1
ATOM 1340 O O . LYS A 1 179 ? 17.750 -6.344 -9.894 1.00 96.50 179 LYS A O 1
ATOM 1345 N N . LEU A 1 180 ? 18.736 -6.360 -11.918 1.00 95.44 180 LEU A N 1
ATOM 1346 C CA . LEU A 1 180 ? 20.054 -5.907 -11.463 1.00 95.44 180 LEU A CA 1
ATOM 1347 C C . LEU A 1 180 ? 20.089 -4.424 -11.070 1.00 95.44 180 LEU A C 1
ATOM 1349 O O . LEU A 1 180 ? 20.988 -4.013 -10.339 1.00 95.44 180 LEU A O 1
ATOM 1353 N N . ALA A 1 181 ? 19.132 -3.616 -11.536 1.00 95.19 181 ALA A N 1
ATOM 1354 C CA . ALA A 1 181 ? 19.108 -2.186 -11.254 1.00 95.19 181 ALA A CA 1
ATOM 1355 C C . ALA A 1 181 ? 18.772 -1.866 -9.787 1.00 95.19 181 ALA A C 1
ATOM 1357 O O . ALA A 1 181 ? 19.188 -0.818 -9.287 1.00 95.19 181 ALA A O 1
ATOM 1358 N N . PHE A 1 182 ? 18.011 -2.721 -9.092 1.00 93.88 182 PHE A N 1
ATOM 1359 C CA . PHE A 1 182 ? 17.560 -2.442 -7.726 1.00 93.88 182 PHE A CA 1
ATOM 1360 C C . PHE A 1 182 ? 18.654 -2.653 -6.688 1.00 93.88 182 PHE A C 1
ATOM 1362 O O . PHE A 1 182 ? 19.391 -3.637 -6.698 1.00 93.88 182 PHE A O 1
ATOM 1369 N N . LYS A 1 183 ? 18.703 -1.719 -5.742 1.00 88.69 183 LYS A N 1
ATOM 1370 C CA . LYS A 1 183 ? 19.538 -1.782 -4.543 1.00 88.69 183 LYS A CA 1
ATOM 1371 C C . LYS A 1 183 ? 18.651 -1.949 -3.310 1.00 88.69 183 LYS A C 1
ATOM 1373 O O . LYS A 1 183 ? 17.453 -2.197 -3.419 1.00 88.69 183 LYS A O 1
ATOM 1378 N N . THR A 1 184 ? 19.242 -1.785 -2.131 1.00 84.69 184 THR A N 1
ATOM 1379 C CA . THR A 1 184 ? 18.511 -1.811 -0.868 1.00 84.69 184 THR A CA 1
ATOM 1380 C C . THR A 1 184 ? 17.447 -0.719 -0.804 1.00 84.69 184 THR A C 1
ATOM 1382 O O . THR A 1 184 ? 17.629 0.396 -1.301 1.00 84.69 184 THR A O 1
ATOM 1385 N N . SER A 1 185 ? 16.371 -1.028 -0.108 1.00 89.69 185 SER A N 1
ATOM 1386 C CA . SER A 1 185 ? 15.375 -0.098 0.398 1.00 89.69 185 SER A CA 1
ATOM 1387 C C . SER A 1 185 ? 15.668 0.243 1.859 1.00 89.69 185 SER A C 1
ATOM 1389 O O . SER A 1 185 ? 16.397 -0.474 2.546 1.00 89.69 185 SER A O 1
ATOM 1391 N N . LYS A 1 186 ? 15.136 1.373 2.330 1.00 93.38 186 LYS A N 1
ATOM 1392 C CA . LYS A 1 186 ? 15.286 1.798 3.724 1.00 93.38 186 LYS A CA 1
ATOM 1393 C C . LYS A 1 186 ? 13.965 2.288 4.290 1.00 93.38 186 LYS A C 1
ATOM 1395 O O . LYS A 1 186 ? 13.461 3.323 3.848 1.00 93.38 186 LYS A O 1
ATOM 1400 N N . PHE A 1 187 ? 13.463 1.585 5.293 1.00 92.62 187 PHE A N 1
ATOM 1401 C CA . PHE A 1 187 ? 12.358 2.033 6.120 1.00 92.62 187 PHE A CA 1
ATOM 1402 C C . PHE A 1 187 ? 12.836 3.075 7.138 1.00 92.62 187 PHE A C 1
ATOM 1404 O O . PHE A 1 187 ? 13.896 2.949 7.754 1.00 92.62 187 PHE A O 1
ATOM 1411 N N . THR A 1 188 ? 12.053 4.134 7.300 1.00 91.25 188 THR A N 1
ATOM 1412 C CA . THR A 1 188 ? 12.267 5.177 8.303 1.00 91.25 188 THR A CA 1
ATOM 1413 C C . THR A 1 188 ? 10.966 5.382 9.063 1.00 91.25 188 THR A C 1
ATOM 1415 O O . THR A 1 188 ? 9.953 5.756 8.471 1.00 91.25 188 THR A O 1
ATOM 1418 N N . GLU A 1 189 ? 10.996 5.150 10.377 1.00 86.06 189 GLU A N 1
ATOM 1419 C CA . GLU A 1 189 ? 9.871 5.499 11.244 1.00 86.06 189 GLU A CA 1
ATOM 1420 C C . GLU A 1 189 ? 9.672 7.010 11.252 1.00 86.06 189 GLU A C 1
ATOM 1422 O O . GLU A 1 189 ? 10.633 7.787 11.274 1.00 86.06 189 GLU A O 1
ATOM 1427 N N . LYS A 1 190 ? 8.412 7.436 11.243 1.00 81.06 190 LYS A N 1
ATOM 1428 C CA . LYS A 1 190 ? 8.081 8.846 11.383 1.00 81.06 190 LYS A CA 1
ATOM 1429 C C . LYS A 1 190 ? 7.818 9.153 12.851 1.00 81.06 190 LYS A C 1
ATOM 1431 O O . LYS A 1 190 ? 7.121 8.419 13.539 1.00 81.06 190 LYS A O 1
ATOM 1436 N N . THR A 1 191 ? 8.397 10.244 13.340 1.00 58.00 191 THR A N 1
ATOM 1437 C CA . THR A 1 191 ? 8.208 10.694 14.719 1.00 58.00 191 THR A CA 1
ATOM 1438 C C . THR A 1 191 ? 6.971 11.590 14.825 1.00 58.00 191 THR A C 1
ATOM 1440 O O . THR A 1 191 ? 6.821 12.551 14.071 1.00 58.00 191 THR A O 1
ATOM 1443 N N . GLY A 1 192 ? 6.083 11.278 15.775 1.00 51.25 192 GLY A N 1
ATOM 1444 C CA . GLY A 1 192 ? 4.839 12.013 16.040 1.00 51.25 192 GLY A CA 1
ATOM 1445 C C . GLY A 1 192 ? 3.591 11.128 15.963 1.00 51.25 192 GLY A C 1
ATOM 1446 O O . GLY A 1 192 ? 3.608 10.066 15.350 1.00 51.25 192 GLY A O 1
ATOM 1447 N N . ASN A 1 193 ? 2.498 11.554 16.604 1.00 47.03 193 ASN A N 1
ATOM 1448 C CA . ASN A 1 193 ? 1.246 10.793 16.600 1.00 47.03 193 ASN A CA 1
ATOM 1449 C C . ASN A 1 193 ? 0.659 10.711 15.176 1.00 47.03 193 ASN A C 1
ATOM 1451 O O . ASN A 1 193 ? 0.535 11.735 14.506 1.00 47.03 193 ASN A O 1
ATOM 1455 N N . ASN A 1 194 ? 0.232 9.508 14.772 1.00 53.00 194 ASN A N 1
ATOM 1456 C CA . ASN A 1 194 ? -0.548 9.204 13.560 1.00 53.00 194 ASN A CA 1
ATOM 1457 C C . ASN A 1 194 ? 0.167 9.328 12.202 1.00 53.00 194 ASN A C 1
ATOM 1459 O O . ASN A 1 194 ? -0.496 9.518 11.183 1.00 53.00 194 ASN A O 1
ATOM 1463 N N . ALA A 1 195 ? 1.491 9.209 12.145 1.00 61.47 195 ALA A N 1
ATOM 1464 C CA . ALA A 1 195 ? 2.206 9.245 10.874 1.00 61.47 195 ALA A CA 1
ATOM 1465 C C . ALA A 1 195 ? 2.757 7.861 10.505 1.00 61.47 195 ALA A C 1
ATOM 1467 O O . ALA A 1 195 ? 3.571 7.318 11.243 1.00 61.47 195 ALA A O 1
ATOM 1468 N N . THR A 1 196 ? 2.355 7.318 9.349 1.00 75.69 196 THR A N 1
ATOM 1469 C CA . THR A 1 196 ? 3.014 6.133 8.775 1.00 75.69 196 THR A CA 1
ATOM 1470 C C . THR A 1 196 ? 4.464 6.464 8.425 1.00 75.69 196 THR A C 1
ATOM 1472 O O . THR A 1 196 ? 4.756 7.584 7.978 1.00 75.69 196 THR A O 1
ATOM 1475 N N . GLY A 1 197 ? 5.360 5.495 8.587 1.00 86.00 197 GLY A N 1
ATOM 1476 C CA . GLY A 1 197 ? 6.747 5.588 8.142 1.00 86.00 197 GLY A CA 1
ATOM 1477 C C . GLY A 1 197 ? 6.877 5.737 6.624 1.00 86.00 197 GLY A C 1
ATOM 1478 O O . GLY A 1 197 ? 5.892 5.785 5.880 1.00 86.00 197 GLY A O 1
ATOM 1479 N N . THR A 1 198 ? 8.116 5.820 6.150 1.00 92.44 198 THR A N 1
ATOM 1480 C CA . THR A 1 198 ? 8.420 5.872 4.714 1.00 92.44 198 THR A CA 1
ATOM 1481 C C . THR A 1 198 ? 9.430 4.808 4.322 1.00 92.44 198 THR A C 1
ATOM 1483 O O . THR A 1 198 ? 10.289 4.432 5.118 1.00 92.44 198 THR A O 1
ATOM 1486 N N . VAL A 1 199 ? 9.349 4.336 3.078 1.00 95.56 199 VAL A N 1
ATOM 1487 C CA . VAL A 1 199 ? 10.371 3.473 2.470 1.00 95.56 199 VAL A CA 1
ATOM 1488 C C . VAL A 1 199 ? 10.975 4.193 1.278 1.00 95.56 199 VAL A C 1
ATOM 1490 O O . VAL A 1 199 ? 10.277 4.494 0.310 1.00 95.56 199 VAL A O 1
ATOM 1493 N N . ALA A 1 200 ? 12.281 4.441 1.335 1.00 95.50 200 ALA A N 1
ATOM 1494 C CA . ALA A 1 200 ? 13.045 4.927 0.194 1.00 95.50 200 ALA A CA 1
ATOM 1495 C C . ALA A 1 200 ? 13.547 3.740 -0.637 1.00 95.50 200 ALA A C 1
ATOM 1497 O O . ALA A 1 200 ? 14.169 2.826 -0.090 1.00 95.50 200 ALA A O 1
ATOM 1498 N N . ILE A 1 201 ? 13.308 3.765 -1.949 1.00 95.62 201 ILE A N 1
ATOM 1499 C CA . ILE A 1 201 ? 13.737 2.730 -2.898 1.00 95.62 201 ILE A CA 1
ATOM 1500 C C . ILE A 1 201 ? 14.737 3.342 -3.874 1.00 95.62 201 ILE A C 1
ATOM 1502 O O . ILE 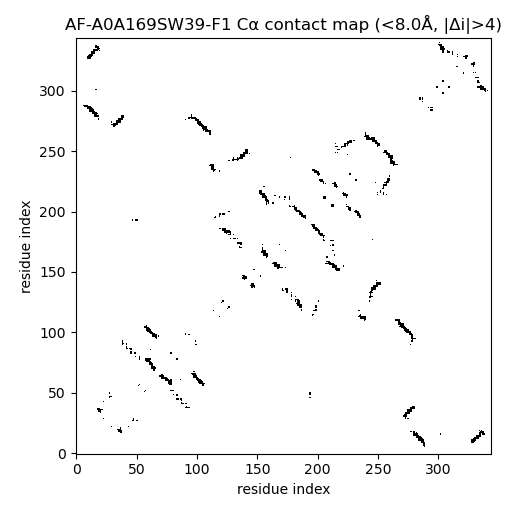A 1 201 ? 14.506 4.414 -4.431 1.00 95.62 201 ILE A O 1
ATOM 1506 N N . THR A 1 202 ? 15.849 2.645 -4.104 1.00 92.81 202 THR A N 1
ATOM 1507 C CA . THR A 1 202 ? 16.867 3.061 -5.075 1.00 92.81 202 THR A CA 1
ATOM 1508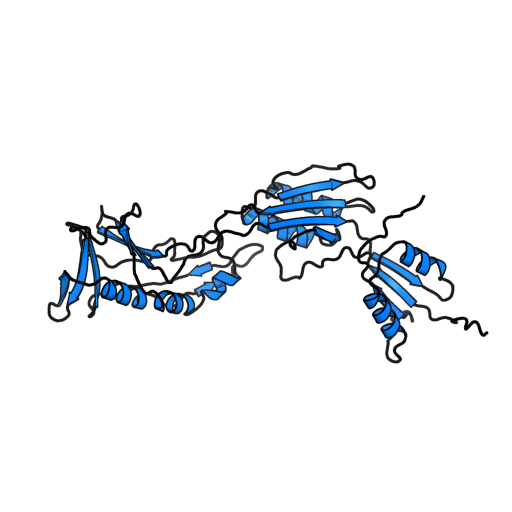 C C . THR A 1 202 ? 17.010 2.019 -6.173 1.00 92.81 202 THR A C 1
ATOM 1510 O O . THR A 1 202 ? 17.238 0.842 -5.894 1.00 92.81 202 THR A O 1
ATOM 1513 N N . ALA A 1 203 ? 16.948 2.469 -7.426 1.00 94.81 203 ALA A N 1
ATOM 1514 C CA . ALA A 1 203 ? 17.316 1.670 -8.585 1.00 94.81 203 ALA A CA 1
ATOM 1515 C C . ALA A 1 203 ? 18.181 2.492 -9.547 1.00 94.81 203 ALA A C 1
ATOM 1517 O O . ALA A 1 203 ? 17.934 3.679 -9.772 1.00 94.81 203 ALA A O 1
ATOM 1518 N N . THR A 1 204 ? 19.215 1.873 -10.105 1.00 95.19 204 THR A N 1
ATOM 1519 C CA . THR A 1 204 ? 20.125 2.496 -11.067 1.00 95.19 204 THR A CA 1
ATOM 1520 C C . THR A 1 204 ? 20.516 1.463 -12.107 1.00 95.19 204 THR A C 1
ATOM 1522 O O . THR A 1 204 ? 21.187 0.486 -11.785 1.00 95.19 204 THR A O 1
ATOM 1525 N N . TYR A 1 205 ? 20.108 1.689 -13.353 1.00 96.00 205 TYR A N 1
ATOM 1526 C CA . TYR A 1 205 ? 20.559 0.868 -14.468 1.00 96.00 205 TYR A CA 1
ATOM 1527 C C . TYR A 1 205 ? 22.047 1.101 -14.708 1.00 96.00 205 TYR A C 1
ATOM 1529 O O . TYR A 1 205 ? 22.524 2.237 -14.657 1.00 96.00 205 TYR A O 1
ATOM 1537 N N . ALA A 1 206 ? 22.774 0.014 -14.954 1.00 95.12 206 ALA A N 1
ATOM 1538 C CA . ALA A 1 206 ? 24.164 0.101 -15.362 1.00 95.12 206 ALA A CA 1
ATOM 1539 C C . ALA A 1 206 ? 24.272 0.758 -16.747 1.00 95.12 206 ALA A C 1
ATOM 1541 O O . ALA A 1 206 ? 23.348 0.676 -17.556 1.00 95.12 206 ALA A O 1
ATOM 1542 N N . ASP A 1 207 ? 25.407 1.394 -17.019 1.00 94.19 207 ASP A N 1
ATOM 1543 C CA . ASP A 1 207 ? 25.699 2.025 -18.303 1.00 94.19 207 ASP A CA 1
ATOM 1544 C C . ASP A 1 207 ? 27.098 1.616 -18.761 1.00 94.19 207 ASP A C 1
ATOM 1546 O O . ASP A 1 207 ? 28.006 1.481 -17.941 1.00 94.19 207 ASP A O 1
ATOM 1550 N N . SER A 1 208 ? 27.265 1.430 -20.071 1.00 91.88 208 SER A N 1
ATOM 1551 C CA . SER A 1 208 ? 28.547 1.081 -20.702 1.00 91.88 208 SER A CA 1
ATOM 1552 C C . SER A 1 208 ? 29.217 -0.188 -20.146 1.00 91.88 208 SER A C 1
ATOM 1554 O O . SER A 1 208 ? 30.441 -0.299 -20.114 1.00 91.88 208 SER A O 1
ATOM 1556 N N . VAL A 1 209 ? 28.409 -1.156 -19.711 1.00 93.38 209 VAL A N 1
ATOM 1557 C CA . VAL A 1 209 ? 28.840 -2.510 -19.335 1.00 93.38 209 VAL A CA 1
ATOM 1558 C C . VAL A 1 209 ? 28.069 -3.526 -20.164 1.00 93.38 209 VAL A C 1
ATOM 1560 O O . VAL A 1 209 ? 26.966 -3.227 -20.619 1.00 93.38 209 VAL A O 1
ATOM 1563 N N . ASP A 1 210 ? 28.636 -4.715 -20.362 1.00 90.19 210 ASP A N 1
ATOM 1564 C CA . ASP A 1 210 ? 27.983 -5.767 -21.144 1.00 90.19 210 ASP A CA 1
ATOM 1565 C C . ASP A 1 210 ? 26.569 -6.059 -20.615 1.00 90.19 210 ASP A C 1
ATOM 1567 O O . ASP A 1 210 ? 26.357 -6.194 -19.406 1.00 90.19 210 ASP A O 1
ATOM 1571 N N . GLY A 1 211 ? 25.591 -6.083 -21.520 1.00 87.00 211 GLY A N 1
ATOM 1572 C CA . GLY A 1 211 ? 24.181 -6.277 -21.170 1.00 87.00 211 GLY A CA 1
ATOM 1573 C C . GLY A 1 211 ? 23.471 -5.065 -20.546 1.00 87.00 211 GLY A C 1
ATOM 1574 O O . GLY A 1 211 ? 22.304 -5.191 -20.176 1.00 87.00 211 GLY A O 1
ATOM 1575 N N . ALA A 1 212 ? 24.107 -3.889 -20.441 1.00 96.50 212 ALA A N 1
ATOM 1576 C CA . ALA A 1 212 ? 23.406 -2.651 -20.085 1.00 96.50 212 ALA A CA 1
ATOM 1577 C C . ALA A 1 212 ? 22.318 -2.328 -21.120 1.00 96.50 212 ALA A C 1
ATOM 1579 O O . ALA A 1 212 ? 22.520 -2.531 -22.317 1.00 96.50 212 ALA A O 1
ATOM 1580 N N . ILE A 1 213 ? 21.177 -1.803 -20.667 1.00 97.88 213 ILE A N 1
ATOM 1581 C CA . ILE A 1 213 ? 19.979 -1.624 -21.496 1.00 97.88 213 ILE A CA 1
ATOM 1582 C C . ILE A 1 213 ? 19.611 -0.150 -21.642 1.00 97.88 213 ILE A C 1
ATOM 1584 O O . ILE A 1 213 ? 19.561 0.598 -20.663 1.00 97.88 213 ILE A O 1
ATOM 1588 N N . LYS A 1 214 ? 19.262 0.235 -22.872 1.00 97.62 214 LYS A N 1
ATOM 1589 C CA . LYS A 1 214 ? 18.579 1.492 -23.191 1.00 97.62 214 LYS A CA 1
ATOM 1590 C C . LYS A 1 214 ? 17.368 1.220 -24.070 1.00 97.62 214 LYS A C 1
ATOM 1592 O O . LYS A 1 214 ? 17.351 0.276 -24.858 1.00 97.62 214 LYS A O 1
ATOM 1597 N N . LEU A 1 215 ? 16.350 2.056 -23.932 1.00 97.69 215 LEU A N 1
ATOM 1598 C CA . LEU A 1 215 ? 15.182 2.050 -24.799 1.00 97.69 215 LEU A CA 1
ATOM 1599 C C . LEU A 1 215 ? 15.243 3.286 -25.682 1.00 97.69 215 LEU A C 1
ATOM 1601 O O . LEU A 1 215 ? 15.614 4.370 -25.231 1.00 97.69 215 LEU A O 1
ATOM 1605 N N . LYS A 1 216 ? 14.868 3.107 -26.941 1.00 96.25 216 LYS A N 1
ATOM 1606 C CA . LYS A 1 216 ? 14.758 4.169 -27.929 1.00 96.25 216 LYS A CA 1
ATOM 1607 C C . LYS A 1 216 ? 13.377 4.098 -28.558 1.00 96.25 216 LYS A C 1
ATOM 1609 O O . LYS A 1 216 ? 12.936 3.020 -28.945 1.00 96.25 216 LYS A O 1
ATOM 1614 N N . TYR A 1 217 ? 12.714 5.240 -28.677 1.00 96.81 217 TYR A N 1
ATOM 1615 C CA . TYR A 1 217 ? 11.445 5.340 -29.382 1.00 96.81 217 TYR A CA 1
ATOM 1616 C C . TYR A 1 217 ? 11.593 6.280 -30.576 1.00 96.81 217 TYR A C 1
ATOM 1618 O O . TYR A 1 217 ? 11.967 7.440 -30.415 1.00 96.81 217 TYR A O 1
ATOM 1626 N N . ASP A 1 218 ? 11.315 5.769 -31.772 1.00 95.81 218 ASP A N 1
ATOM 1627 C CA . ASP A 1 218 ? 11.392 6.513 -33.030 1.00 95.81 218 ASP A CA 1
ATOM 1628 C C . ASP A 1 218 ? 12.772 7.190 -33.221 1.00 95.81 218 ASP A C 1
ATOM 1630 O O . ASP A 1 218 ? 13.821 6.544 -33.099 1.00 95.81 218 ASP A O 1
ATOM 1634 N N . THR A 1 219 ? 12.799 8.494 -33.500 1.00 94.50 219 THR A N 1
ATOM 1635 C CA . THR A 1 219 ? 14.017 9.293 -33.688 1.00 94.50 219 THR A CA 1
ATOM 1636 C C . THR A 1 219 ? 14.669 9.766 -32.388 1.00 94.50 219 THR A C 1
ATOM 1638 O O . THR A 1 219 ? 15.711 10.420 -32.449 1.00 94.50 219 THR A O 1
ATOM 1641 N N . GLN A 1 220 ? 14.090 9.462 -31.223 1.00 95.94 220 GLN A N 1
ATOM 1642 C CA . GLN A 1 220 ? 14.583 9.968 -29.942 1.00 95.94 220 GLN A CA 1
ATOM 1643 C C . GLN A 1 220 ? 15.930 9.348 -29.550 1.00 95.94 220 GLN A C 1
ATOM 1645 O O . GLN A 1 220 ? 16.352 8.317 -30.077 1.00 95.94 220 GLN A O 1
ATOM 1650 N N . ALA A 1 221 ? 16.630 9.988 -28.614 1.00 94.12 221 ALA A N 1
ATOM 1651 C CA . ALA A 1 221 ? 17.844 9.418 -28.043 1.00 94.12 221 ALA A CA 1
ATOM 1652 C C . ALA A 1 221 ? 17.512 8.161 -27.227 1.00 94.12 221 ALA A C 1
ATOM 1654 O O . ALA A 1 221 ? 16.498 8.108 -26.534 1.00 94.12 221 ALA A O 1
ATOM 1655 N N . ALA A 1 222 ? 18.386 7.157 -27.289 1.00 95.00 222 ALA A N 1
ATOM 1656 C CA . ALA A 1 222 ? 18.258 5.980 -26.446 1.00 95.00 222 ALA A CA 1
ATOM 1657 C C . ALA A 1 222 ? 18.625 6.328 -24.999 1.00 95.00 222 ALA A C 1
ATOM 1659 O O . ALA A 1 222 ? 19.684 6.911 -24.746 1.00 95.00 222 ALA A O 1
ATOM 1660 N N . VAL A 1 223 ? 17.783 5.940 -24.046 1.00 96.38 223 VAL A N 1
ATOM 1661 C CA . VAL A 1 223 ? 17.980 6.242 -22.624 1.00 96.38 223 VAL A CA 1
ATOM 1662 C C . VAL A 1 223 ? 17.694 5.027 -21.756 1.00 96.38 223 VAL A C 1
ATOM 1664 O O . VAL A 1 223 ? 16.857 4.185 -22.083 1.00 96.38 223 VAL A O 1
ATOM 1667 N N . ALA A 1 224 ? 18.407 4.929 -20.638 1.00 97.00 224 ALA A N 1
ATOM 1668 C CA . ALA A 1 224 ? 18.133 3.902 -19.645 1.00 97.00 224 ALA A CA 1
ATOM 1669 C C . ALA A 1 224 ? 16.879 4.292 -18.842 1.00 97.00 224 ALA A C 1
ATOM 1671 O O . ALA A 1 224 ? 16.685 5.487 -18.579 1.00 97.00 224 ALA A O 1
ATOM 1672 N N . PRO A 1 225 ? 16.051 3.325 -18.411 1.00 97.31 225 PRO A N 1
ATOM 1673 C CA . PRO A 1 225 ? 14.938 3.623 -17.525 1.00 97.31 225 PRO A CA 1
ATOM 1674 C C . PRO A 1 225 ? 15.418 4.230 -16.208 1.00 97.31 225 PRO A C 1
ATOM 1676 O O . PRO A 1 225 ? 16.446 3.848 -15.648 1.00 97.31 225 PRO A O 1
ATOM 1679 N N . THR A 1 226 ? 14.633 5.156 -15.672 1.00 97.12 226 THR A N 1
ATOM 1680 C CA . THR A 1 226 ? 14.851 5.727 -14.334 1.00 97.12 226 THR A CA 1
ATOM 1681 C C . THR A 1 226 ? 13.702 5.346 -13.414 1.00 97.12 226 THR A C 1
ATOM 1683 O O . THR A 1 226 ? 12.572 5.230 -13.875 1.00 97.12 226 THR A O 1
ATOM 1686 N N . LEU A 1 227 ? 13.957 5.139 -12.120 1.00 97.12 227 LEU A N 1
ATOM 1687 C CA . LEU A 1 227 ? 12.882 4.814 -11.179 1.00 97.12 227 LEU A CA 1
ATOM 1688 C C . LEU A 1 227 ? 11.847 5.950 -11.144 1.00 97.12 227 LEU A C 1
ATOM 1690 O O . LEU A 1 227 ? 12.207 7.130 -11.072 1.00 97.12 227 LEU A O 1
ATOM 1694 N N . ASP A 1 228 ? 10.570 5.590 -11.219 1.00 96.69 228 ASP A N 1
ATOM 1695 C CA . ASP A 1 228 ? 9.468 6.532 -11.080 1.00 96.69 228 ASP A CA 1
ATOM 1696 C C . ASP A 1 228 ? 9.473 7.145 -9.671 1.00 96.69 228 ASP A C 1
ATOM 1698 O O . ASP A 1 228 ? 9.617 6.445 -8.664 1.00 96.69 228 ASP A O 1
ATOM 1702 N N . THR A 1 229 ? 9.292 8.462 -9.580 1.00 93.88 229 THR A N 1
ATOM 1703 C CA . THR A 1 229 ? 9.213 9.172 -8.298 1.00 93.88 229 THR A CA 1
ATOM 1704 C C . THR A 1 229 ? 8.020 8.714 -7.461 1.00 93.88 229 THR A C 1
ATOM 1706 O O . THR A 1 229 ? 8.080 8.784 -6.233 1.00 93.88 229 THR A O 1
ATOM 1709 N N . ALA A 1 230 ? 6.965 8.183 -8.090 1.00 92.88 230 ALA A N 1
ATOM 1710 C CA . ALA A 1 230 ? 5.818 7.597 -7.405 1.00 92.88 230 ALA A CA 1
ATOM 1711 C C . ALA A 1 230 ? 6.152 6.309 -6.630 1.00 92.88 230 ALA A C 1
ATOM 1713 O O . ALA A 1 230 ? 5.400 5.966 -5.714 1.00 92.88 230 ALA A O 1
ATOM 1714 N N . VAL A 1 231 ? 7.247 5.626 -6.988 1.00 94.69 231 VAL A N 1
ATOM 1715 C CA . VAL A 1 231 ? 7.736 4.385 -6.356 1.00 94.69 231 VAL A CA 1
ATOM 1716 C C . VAL A 1 231 ? 9.026 4.620 -5.562 1.00 94.69 231 VAL A C 1
ATOM 1718 O O . VAL A 1 231 ? 9.291 3.904 -4.602 1.00 94.69 231 VAL A O 1
ATOM 1721 N N . ALA A 1 232 ? 9.821 5.639 -5.907 1.00 94.38 232 ALA A N 1
ATOM 1722 C CA . ALA A 1 232 ? 11.076 5.959 -5.219 1.00 94.38 232 ALA A CA 1
ATOM 1723 C C . ALA A 1 232 ? 10.900 6.273 -3.719 1.00 94.38 232 ALA A C 1
ATOM 1725 O O . ALA A 1 232 ? 11.832 6.080 -2.937 1.00 94.38 232 ALA A O 1
ATOM 1726 N N . SER A 1 233 ? 9.713 6.737 -3.316 1.00 93.81 233 SER A N 1
ATOM 1727 C CA . SER A 1 233 ? 9.331 6.943 -1.917 1.00 93.81 233 SER A CA 1
ATOM 1728 C C . SER A 1 233 ? 7.904 6.454 -1.685 1.00 93.81 233 SER A C 1
ATOM 1730 O O . SER A 1 233 ? 6.955 7.006 -2.250 1.00 93.81 233 SER A O 1
ATOM 1732 N N . LEU A 1 234 ? 7.756 5.442 -0.832 1.00 95.06 234 LEU A N 1
ATOM 1733 C CA . LEU A 1 234 ? 6.466 4.887 -0.425 1.00 95.06 234 LEU A CA 1
ATOM 1734 C C . LEU A 1 234 ? 6.085 5.357 0.977 1.00 95.06 234 LEU A C 1
ATOM 1736 O O . LEU A 1 234 ? 6.946 5.503 1.844 1.00 95.06 234 LEU A O 1
ATOM 1740 N N . ASP A 1 235 ? 4.789 5.568 1.181 1.00 91.50 235 ASP A N 1
ATOM 1741 C CA . ASP A 1 235 ? 4.164 5.951 2.444 1.00 91.50 235 ASP A CA 1
ATOM 1742 C C . ASP A 1 235 ? 2.700 5.473 2.468 1.00 91.50 235 ASP A C 1
ATOM 1744 O O . ASP A 1 235 ? 2.208 4.893 1.491 1.00 91.50 235 ASP A O 1
ATOM 1748 N N . GLY A 1 236 ? 1.983 5.751 3.560 1.00 86.19 236 GLY A N 1
ATOM 1749 C CA . GLY A 1 236 ? 0.581 5.365 3.728 1.00 86.19 236 GLY A CA 1
ATOM 1750 C C . GLY A 1 236 ? -0.418 6.039 2.783 1.00 86.19 236 GLY A C 1
ATOM 1751 O O . GLY A 1 236 ? -1.609 5.737 2.832 1.00 86.19 236 GLY A O 1
ATOM 1752 N N . THR A 1 237 ? 0.020 6.935 1.893 1.00 86.31 237 THR A N 1
ATOM 1753 C CA . THR A 1 237 ? -0.848 7.531 0.865 1.00 86.31 237 THR A CA 1
ATOM 1754 C C . THR A 1 237 ? -0.879 6.710 -0.424 1.00 86.31 237 THR A C 1
ATOM 1756 O O . THR A 1 237 ? -1.802 6.872 -1.229 1.00 86.31 237 THR A O 1
ATOM 1759 N N . LYS A 1 238 ? 0.101 5.818 -0.623 1.00 90.25 238 LYS A N 1
ATOM 1760 C CA . LYS A 1 238 ? 0.288 5.048 -1.857 1.00 90.25 238 LYS A CA 1
ATOM 1761 C C . LYS A 1 238 ? -0.456 3.719 -1.808 1.00 90.25 238 LYS A C 1
ATOM 1763 O O . LYS A 1 238 ? -0.455 3.028 -0.793 1.00 90.25 238 LYS A O 1
ATOM 1768 N N . GLU A 1 239 ? -1.040 3.343 -2.942 1.00 92.75 239 GLU A N 1
ATOM 1769 C CA . GLU A 1 239 ? -1.527 1.979 -3.166 1.00 92.75 239 GLU A CA 1
ATOM 1770 C C . GLU A 1 239 ? -0.367 0.980 -3.204 1.00 92.75 239 GLU A C 1
ATOM 1772 O O . GLU A 1 239 ? 0.770 1.336 -3.528 1.00 92.75 239 GLU A O 1
ATOM 1777 N N . ILE A 1 240 ? -0.670 -0.280 -2.905 1.00 93.69 240 ILE A N 1
ATOM 1778 C CA . ILE A 1 240 ? 0.333 -1.343 -2.847 1.00 93.69 240 ILE A CA 1
ATOM 1779 C C . ILE A 1 240 ? 0.786 -1.733 -4.262 1.00 93.69 240 ILE A C 1
ATOM 1781 O O . ILE A 1 240 ? -0.031 -2.042 -5.133 1.00 93.69 240 ILE A O 1
ATOM 1785 N N . TYR A 1 241 ? 2.102 -1.767 -4.463 1.00 96.81 241 TYR A N 1
ATOM 1786 C CA . TYR A 1 241 ? 2.743 -2.200 -5.704 1.00 96.81 241 TYR A CA 1
ATOM 1787 C C . TYR A 1 241 ? 3.094 -3.691 -5.658 1.00 96.81 241 TYR A C 1
ATOM 1789 O O . TYR A 1 241 ? 3.555 -4.206 -4.639 1.00 96.81 241 TYR A O 1
ATOM 1797 N N . ASP A 1 242 ? 2.922 -4.373 -6.785 1.00 97.06 242 ASP A N 1
ATOM 1798 C CA . ASP A 1 242 ? 3.400 -5.730 -7.023 1.00 97.06 242 ASP A CA 1
ATOM 1799 C C . ASP A 1 242 ? 4.808 -5.674 -7.631 1.00 97.06 242 ASP A C 1
ATOM 1801 O O . ASP A 1 242 ? 4.995 -5.584 -8.846 1.00 97.06 242 ASP A O 1
ATOM 1805 N N . PHE A 1 243 ? 5.823 -5.736 -6.768 1.00 96.75 243 PHE A N 1
ATOM 1806 C CA . PHE A 1 243 ? 7.231 -5.686 -7.174 1.00 96.75 243 PHE A CA 1
ATOM 1807 C C . PHE A 1 243 ? 7.663 -6.835 -8.101 1.00 96.75 243 PHE A C 1
ATOM 1809 O O . PHE A 1 243 ? 8.718 -6.740 -8.724 1.00 96.75 243 PHE A O 1
ATOM 1816 N N . SER A 1 244 ? 6.860 -7.896 -8.239 1.00 96.81 244 SER A N 1
ATOM 1817 C CA . SER A 1 244 ? 7.126 -8.979 -9.194 1.00 96.81 244 SER A CA 1
ATOM 1818 C C . SER A 1 244 ? 6.686 -8.648 -10.628 1.00 96.81 244 SER A C 1
ATOM 1820 O O . SER A 1 244 ? 6.991 -9.400 -11.556 1.00 96.81 244 SER A O 1
ATOM 1822 N N . LYS A 1 245 ? 6.000 -7.515 -10.833 1.00 97.81 245 LYS A N 1
ATOM 1823 C CA . LYS A 1 245 ? 5.455 -7.081 -12.127 1.00 97.81 245 LYS A CA 1
ATOM 1824 C C . LYS A 1 245 ? 5.989 -5.705 -12.532 1.00 97.81 245 LYS A C 1
ATOM 1826 O O . LYS A 1 245 ? 5.264 -4.709 -12.452 1.00 97.81 245 LYS A O 1
ATOM 1831 N N . PRO A 1 246 ? 7.266 -5.617 -12.939 1.00 98.00 246 PRO A N 1
ATOM 1832 C CA . PRO A 1 246 ? 7.854 -4.363 -13.381 1.00 98.00 246 PRO A CA 1
ATOM 1833 C C . PRO A 1 246 ? 7.200 -3.859 -14.671 1.00 98.00 246 PRO A C 1
ATOM 1835 O O . PRO A 1 246 ? 6.901 -4.628 -15.591 1.00 98.00 246 PRO A O 1
ATOM 1838 N N . VAL A 1 247 ? 7.035 -2.541 -14.750 1.00 98.31 247 VAL A N 1
ATOM 1839 C CA . VAL A 1 247 ? 6.488 -1.826 -15.905 1.00 98.31 247 VAL A CA 1
ATOM 1840 C C . VAL A 1 247 ? 7.450 -0.711 -16.288 1.00 98.31 247 VAL A C 1
ATOM 1842 O O . VAL A 1 247 ? 7.790 0.129 -15.457 1.00 98.31 247 VAL A O 1
ATOM 1845 N N . ILE A 1 248 ? 7.880 -0.687 -17.545 1.00 98.38 248 ILE A N 1
ATOM 1846 C CA . ILE A 1 248 ? 8.630 0.422 -18.125 1.00 98.38 248 ILE A CA 1
ATOM 1847 C C . ILE A 1 248 ? 7.670 1.255 -18.969 1.00 98.38 248 ILE A C 1
ATOM 1849 O O . ILE A 1 248 ? 7.175 0.805 -20.001 1.00 98.38 248 ILE A O 1
ATOM 1853 N N . THR A 1 249 ? 7.433 2.483 -18.531 1.00 98.19 249 THR A N 1
ATOM 1854 C CA . THR A 1 249 ? 6.688 3.492 -19.278 1.00 98.19 249 THR A CA 1
ATOM 1855 C C . THR A 1 249 ? 7.663 4.291 -20.125 1.00 98.19 249 THR A C 1
ATOM 1857 O O . THR A 1 249 ? 8.578 4.916 -19.588 1.00 98.19 249 THR A O 1
ATOM 1860 N N . VAL A 1 250 ? 7.482 4.280 -21.439 1.00 98.06 250 VAL A N 1
ATOM 1861 C CA . VAL A 1 250 ? 8.248 5.082 -22.394 1.00 98.06 250 VAL A CA 1
ATOM 1862 C C . VAL A 1 250 ? 7.407 6.287 -22.780 1.00 98.06 250 VAL A C 1
ATOM 1864 O O . VAL A 1 250 ? 6.302 6.143 -2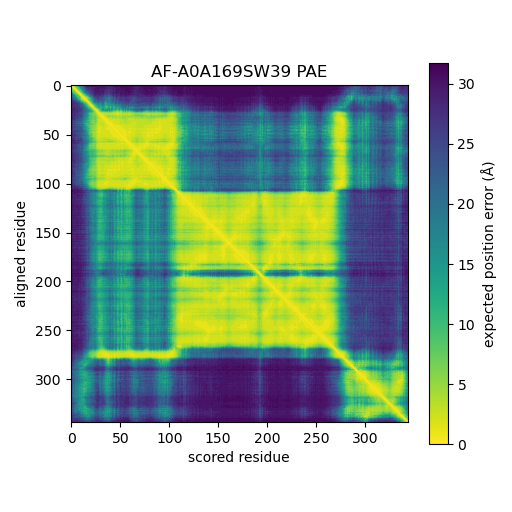3.290 1.00 98.06 250 VAL A O 1
ATOM 1867 N N . ASN A 1 251 ? 7.933 7.484 -22.564 1.00 97.06 251 ASN A N 1
ATOM 1868 C CA . ASN A 1 251 ? 7.336 8.690 -23.102 1.00 97.06 251 ASN A CA 1
ATOM 1869 C C . ASN A 1 251 ? 7.662 8.766 -24.596 1.00 97.06 251 ASN A C 1
ATOM 1871 O O . ASN A 1 251 ? 8.801 9.013 -24.994 1.00 97.06 251 ASN A O 1
ATOM 1875 N N . THR A 1 252 ? 6.655 8.562 -25.437 1.00 95.88 252 THR A N 1
ATOM 1876 C CA . THR A 1 252 ? 6.805 8.534 -26.897 1.00 95.88 252 THR A CA 1
ATOM 1877 C C . THR A 1 252 ? 7.101 9.908 -27.500 1.00 95.88 252 THR A C 1
ATOM 1879 O O . THR A 1 252 ? 7.418 9.993 -28.685 1.00 95.88 252 THR A O 1
ATOM 1882 N N . THR A 1 253 ? 6.978 10.983 -26.715 1.00 94.50 253 THR A N 1
ATOM 1883 C CA . THR A 1 253 ? 7.209 12.367 -27.153 1.00 94.50 253 THR A CA 1
ATOM 1884 C C . THR A 1 253 ? 8.668 12.775 -26.988 1.00 94.50 253 THR A C 1
ATOM 1886 O O . THR A 1 253 ? 9.254 13.339 -27.908 1.00 94.50 253 THR A O 1
ATOM 1889 N N . ASP A 1 254 ? 9.268 12.502 -25.825 1.00 95.12 254 ASP A N 1
ATOM 1890 C CA . ASP A 1 254 ? 10.650 12.902 -25.522 1.00 95.12 254 ASP A CA 1
ATOM 1891 C C . ASP A 1 254 ? 11.644 11.728 -25.489 1.00 95.12 254 ASP A C 1
ATOM 1893 O O . ASP A 1 254 ? 12.853 11.951 -25.567 1.00 95.12 254 ASP A O 1
ATOM 1897 N N . GLY A 1 255 ? 11.161 10.484 -25.485 1.00 94.12 255 GLY A N 1
ATOM 1898 C CA . GLY A 1 255 ? 11.967 9.264 -25.451 1.00 94.12 255 GLY A CA 1
ATOM 1899 C C . GLY A 1 255 ? 12.418 8.851 -24.051 1.00 94.12 255 GLY A C 1
ATOM 1900 O O . GLY A 1 255 ? 13.098 7.835 -23.918 1.00 94.12 255 GLY A O 1
ATOM 1901 N N . THR A 1 256 ? 12.060 9.598 -23.001 1.00 97.00 256 THR A N 1
ATOM 1902 C CA . THR A 1 256 ? 12.381 9.227 -21.617 1.00 97.00 256 THR A CA 1
ATOM 1903 C C . THR A 1 256 ? 11.663 7.948 -21.204 1.00 97.00 256 THR A C 1
ATOM 1905 O O . THR A 1 256 ? 10.585 7.633 -21.700 1.00 97.00 256 THR A O 1
ATOM 1908 N N . SER A 1 257 ? 12.255 7.184 -20.284 1.00 97.06 257 SER A N 1
ATOM 1909 C CA . SER A 1 257 ? 11.620 5.978 -19.753 1.00 97.06 257 SER A CA 1
ATOM 1910 C C . SER A 1 257 ? 11.666 5.911 -18.228 1.00 97.06 257 SER A C 1
ATOM 1912 O O . SER A 1 257 ? 12.645 6.304 -17.577 1.00 97.06 257 SER A O 1
ATOM 1914 N N . LYS A 1 258 ? 10.562 5.434 -17.651 1.00 97.62 258 LYS A N 1
ATOM 1915 C CA . LYS A 1 258 ? 10.332 5.319 -16.213 1.00 97.62 258 LYS A CA 1
ATOM 1916 C C . LYS A 1 258 ? 10.017 3.882 -15.839 1.00 97.62 258 LYS A C 1
ATOM 1918 O O . LYS A 1 258 ? 9.176 3.255 -16.467 1.00 97.62 258 LYS A O 1
ATOM 1923 N N . LEU A 1 259 ? 10.692 3.375 -14.816 1.00 97.94 259 LEU A N 1
ATOM 1924 C CA . LEU A 1 259 ? 10.420 2.074 -14.226 1.00 97.94 259 LEU A CA 1
ATOM 1925 C C . LEU A 1 259 ? 9.475 2.237 -13.036 1.00 97.94 259 LEU A C 1
ATOM 1927 O O . LEU A 1 259 ? 9.775 2.973 -12.096 1.00 97.94 259 LEU A O 1
ATOM 1931 N N . SER A 1 260 ? 8.379 1.497 -13.068 1.00 97.44 260 SER A N 1
ATOM 1932 C CA . SER A 1 260 ? 7.390 1.370 -12.004 1.00 97.44 260 SER A CA 1
ATOM 1933 C C . SER A 1 260 ? 6.955 -0.097 -11.890 1.00 97.44 260 SER A C 1
ATOM 1935 O O . SER A 1 260 ? 7.623 -0.999 -12.405 1.00 97.44 260 SER A O 1
ATOM 1937 N N . PHE A 1 261 ? 5.840 -0.341 -11.212 1.00 97.62 261 PHE A N 1
ATOM 1938 C CA . PHE A 1 261 ? 5.258 -1.659 -11.002 1.00 97.62 261 PHE A CA 1
ATOM 1939 C C . PHE A 1 261 ? 3.749 -1.606 -11.171 1.00 97.62 261 PHE A C 1
ATOM 1941 O O . PHE A 1 261 ? 3.119 -0.568 -10.948 1.00 97.62 261 PHE A O 1
ATOM 1948 N N . GLU A 1 262 ? 3.154 -2.739 -11.527 1.00 97.06 262 GLU A N 1
ATOM 1949 C CA . GLU A 1 262 ? 1.705 -2.861 -11.437 1.00 97.06 262 GLU A CA 1
ATOM 1950 C C . GLU A 1 262 ? 1.257 -2.694 -9.982 1.00 97.06 262 GLU A C 1
ATOM 1952 O O . GLU A 1 262 ? 1.950 -3.074 -9.038 1.00 97.06 262 GLU A O 1
ATOM 1957 N N . LYS A 1 263 ? 0.078 -2.112 -9.785 1.00 95.38 263 LYS A N 1
ATOM 1958 C CA . LYS A 1 263 ? -0.569 -2.116 -8.474 1.00 95.38 263 LYS A CA 1
ATOM 1959 C C . LYS A 1 263 ? -1.192 -3.489 -8.248 1.00 95.38 263 LYS A C 1
ATOM 1961 O O . LYS A 1 263 ? -1.728 -4.079 -9.184 1.00 95.38 263 LYS A O 1
ATOM 1966 N N . THR A 1 264 ? -1.183 -3.974 -7.010 1.00 92.19 264 THR A N 1
ATOM 1967 C CA . THR A 1 264 ? -1.807 -5.265 -6.656 1.00 92.19 264 THR A CA 1
ATOM 1968 C C . THR A 1 264 ? -3.312 -5.275 -6.928 1.00 92.19 264 THR A C 1
ATOM 1970 O O . THR A 1 264 ? -3.904 -6.334 -7.117 1.00 92.19 264 THR A O 1
ATOM 1973 N N . GLY A 1 265 ? -3.942 -4.094 -6.935 1.00 86.00 265 GLY A N 1
ATOM 1974 C CA . GLY A 1 265 ? -5.390 -3.955 -7.047 1.00 86.00 265 GLY A CA 1
ATOM 1975 C C . GLY A 1 265 ? -6.133 -4.418 -5.793 1.00 86.00 265 GLY A C 1
ATOM 1976 O O . GLY A 1 265 ? -7.364 -4.435 -5.808 1.00 86.00 265 GLY A O 1
ATOM 1977 N N . GLU A 1 266 ? -5.409 -4.765 -4.718 1.00 83.00 266 GLU A N 1
ATOM 1978 C CA . GLU A 1 266 ? -6.004 -5.163 -3.448 1.00 83.00 266 GLU A CA 1
ATOM 1979 C C . GLU A 1 266 ? -6.943 -4.070 -2.949 1.00 83.00 266 GLU A C 1
ATOM 1981 O O . GLU A 1 266 ? -6.627 -2.875 -2.958 1.00 83.00 266 GLU A O 1
ATOM 1986 N N . LYS A 1 267 ? -8.121 -4.499 -2.511 1.00 80.00 267 LYS A N 1
ATOM 1987 C CA . LYS A 1 267 ? -9.126 -3.635 -1.909 1.00 80.00 267 LYS A CA 1
ATOM 1988 C C . LYS A 1 267 ? -9.187 -3.910 -0.420 1.00 80.00 267 LYS A C 1
ATOM 1990 O O . LYS A 1 267 ? -8.938 -5.033 0.020 1.00 80.00 267 LYS A O 1
ATOM 1995 N N . VAL A 1 268 ? -9.496 -2.881 0.359 1.00 71.50 268 VAL A N 1
ATOM 1996 C CA . VAL A 1 268 ? -9.808 -3.086 1.773 1.00 71.50 268 VAL A CA 1
ATOM 1997 C C . VAL A 1 268 ? -11.093 -3.911 1.832 1.00 71.50 268 VAL A C 1
ATOM 1999 O O . VAL A 1 268 ? -12.090 -3.536 1.218 1.00 71.50 268 VAL A O 1
ATOM 2002 N N . GLY A 1 269 ? -11.055 -5.054 2.521 1.00 64.69 269 GLY A N 1
ATOM 2003 C CA . GLY A 1 269 ? -12.256 -5.857 2.738 1.00 64.69 269 GLY A CA 1
ATOM 2004 C C . GLY A 1 269 ? -13.303 -5.049 3.504 1.00 64.69 269 GLY A C 1
ATOM 2005 O O . GLY A 1 269 ? -12.948 -4.200 4.321 1.00 64.69 269 GLY A O 1
ATOM 2006 N N . ALA A 1 270 ? -14.588 -5.303 3.248 1.00 66.75 270 ALA A N 1
ATOM 2007 C CA . ALA A 1 270 ? -15.658 -4.638 3.983 1.00 66.75 270 ALA A CA 1
ATOM 2008 C C . ALA A 1 270 ? -15.501 -4.896 5.489 1.00 66.75 270 ALA A C 1
ATOM 2010 O O . ALA A 1 270 ? -15.554 -6.041 5.943 1.00 66.75 270 ALA A O 1
ATOM 2011 N N . VAL A 1 271 ? -15.323 -3.825 6.258 1.00 71.12 271 VAL A N 1
ATOM 2012 C CA . VAL A 1 271 ? -15.257 -3.877 7.719 1.00 71.12 271 VAL A CA 1
ATOM 2013 C C . VAL A 1 271 ? -16.425 -3.080 8.265 1.00 71.12 271 VAL A C 1
ATOM 2015 O O . VAL A 1 271 ? -16.605 -1.909 7.931 1.00 71.12 271 VAL A O 1
ATOM 2018 N N . GLU A 1 272 ? -17.218 -3.723 9.116 1.00 80.69 272 GLU A N 1
ATOM 2019 C CA . GLU A 1 272 ? -18.212 -3.048 9.935 1.00 80.69 272 GLU A CA 1
ATOM 2020 C C . GLU A 1 272 ? -17.872 -3.274 11.408 1.00 80.69 272 GLU A C 1
ATOM 2022 O O . GLU A 1 272 ? -17.871 -4.407 11.898 1.00 80.69 272 GLU A O 1
ATOM 2027 N N . SER A 1 273 ? -17.582 -2.181 12.106 1.00 83.75 273 SER A N 1
ATOM 2028 C CA . SER A 1 273 ? -17.346 -2.158 13.547 1.00 83.75 273 SER A CA 1
ATOM 2029 C C . SER A 1 273 ? -18.418 -1.307 14.207 1.00 83.75 273 SER A C 1
ATOM 2031 O O . SER A 1 273 ? -18.588 -0.137 13.872 1.00 83.75 273 SER A O 1
ATOM 2033 N N . ASN A 1 274 ? -19.122 -1.881 15.174 1.00 82.00 274 ASN A N 1
ATOM 2034 C CA . ASN A 1 274 ? -20.169 -1.224 15.944 1.00 82.00 274 ASN A CA 1
ATOM 2035 C C . ASN A 1 274 ? -19.750 -1.200 17.417 1.00 82.00 274 ASN A C 1
ATOM 2037 O O . ASN A 1 274 ? -19.869 -2.192 18.137 1.00 82.00 274 ASN A O 1
ATOM 2041 N N . VAL A 1 275 ? -19.247 -0.055 17.867 1.00 83.81 275 VAL A N 1
ATOM 2042 C CA . VAL A 1 275 ? -18.735 0.162 19.220 1.00 83.81 275 VAL A CA 1
ATOM 2043 C C . VAL A 1 275 ? -19.767 0.915 20.054 1.00 83.81 275 VAL A C 1
ATOM 2045 O O . VAL A 1 275 ? -20.126 2.051 19.757 1.00 83.81 275 VAL A O 1
ATOM 2048 N N . THR A 1 276 ? -20.234 0.299 21.134 1.00 82.69 276 THR A N 1
ATOM 2049 C CA . THR A 1 276 ? -21.045 0.959 22.162 1.00 82.69 276 THR A CA 1
ATOM 2050 C C . THR A 1 276 ? -20.133 1.418 23.292 1.00 82.69 276 THR A C 1
ATOM 2052 O O . THR A 1 276 ? -19.483 0.600 23.935 1.00 82.69 276 THR A O 1
ATOM 2055 N N . VAL A 1 277 ? -20.079 2.717 23.559 1.00 84.38 277 VAL A N 1
ATOM 2056 C CA . VAL A 1 277 ? -19.296 3.280 24.663 1.00 84.38 277 VAL A CA 1
ATOM 2057 C C . VAL A 1 277 ? -20.232 3.571 25.823 1.00 84.38 277 VAL A C 1
ATOM 2059 O O . VAL A 1 277 ? -21.226 4.267 25.636 1.00 84.38 277 VAL A O 1
ATOM 2062 N N . ILE A 1 278 ? -19.942 3.056 27.012 1.00 76.00 278 ILE A N 1
ATOM 2063 C CA . ILE A 1 278 ? -20.786 3.270 28.194 1.00 76.00 278 ILE A CA 1
ATOM 2064 C C . ILE A 1 278 ? -20.000 3.932 29.317 1.00 76.00 278 ILE A C 1
ATOM 2066 O O . ILE A 1 278 ? -18.810 3.671 29.488 1.00 76.00 278 ILE A O 1
ATOM 2070 N N . ALA A 1 279 ? -20.687 4.723 30.139 1.00 71.69 279 ALA A N 1
ATOM 2071 C CA . ALA A 1 279 ? -20.147 5.143 31.425 1.00 71.69 279 ALA A CA 1
ATOM 2072 C C . ALA A 1 279 ? -20.018 3.927 32.356 1.00 71.69 279 ALA A C 1
ATOM 2074 O O . ALA A 1 279 ? -20.990 3.500 32.994 1.00 71.69 279 ALA A O 1
ATOM 2075 N N . ALA A 1 280 ? -18.823 3.345 32.404 1.00 59.22 280 ALA A N 1
ATOM 2076 C CA . ALA A 1 280 ? -18.456 2.343 33.387 1.00 59.22 280 ALA A CA 1
ATOM 2077 C C . ALA A 1 280 ? -17.807 3.049 34.580 1.00 59.22 280 ALA A C 1
ATOM 2079 O O . ALA A 1 280 ? -16.778 3.703 34.447 1.00 59.22 280 ALA A O 1
ATOM 2080 N N . SER A 1 281 ? -18.444 2.946 35.743 1.00 50.22 281 SER A N 1
ATOM 2081 C CA . SER A 1 281 ? -17.836 3.305 37.019 1.00 50.22 281 SER A CA 1
ATOM 2082 C C . SER A 1 281 ? -17.203 2.057 37.622 1.00 50.22 281 SER A C 1
ATOM 2084 O O . SER A 1 281 ? -17.883 1.029 37.720 1.00 50.22 281 SER A O 1
ATOM 2086 N N . ASP A 1 282 ? -15.953 2.158 38.061 1.00 47.19 282 ASP A N 1
ATOM 2087 C CA . ASP A 1 282 ? -15.355 1.152 38.934 1.00 47.19 282 ASP A CA 1
ATOM 2088 C C . ASP A 1 282 ? -16.121 1.165 40.262 1.00 47.19 282 ASP A C 1
ATOM 2090 O O . ASP A 1 282 ? -16.307 2.217 40.878 1.00 47.19 282 ASP A O 1
ATOM 2094 N N . GLU A 1 283 ? -16.650 0.013 40.668 1.00 47.12 283 GLU A N 1
ATOM 2095 C CA . GLU A 1 283 ? -17.415 -0.128 41.903 1.00 47.12 283 GLU A CA 1
ATOM 2096 C C . GLU A 1 283 ? -16.620 -1.040 42.844 1.00 47.12 283 GLU A C 1
ATOM 2098 O O . GLU A 1 283 ? -16.697 -2.268 42.784 1.00 47.12 283 GLU A O 1
ATOM 2103 N N . THR A 1 284 ? -15.815 -0.433 43.719 1.00 46.41 284 THR A N 1
ATOM 2104 C CA . THR A 1 284 ? -15.141 -1.163 44.798 1.00 46.41 284 THR A CA 1
ATOM 2105 C C . THR A 1 284 ? -16.144 -1.460 45.903 1.00 46.41 284 THR A C 1
ATOM 2107 O O . THR A 1 284 ? -16.642 -0.544 46.562 1.00 46.41 284 THR A O 1
ATOM 2110 N N . VAL A 1 285 ? -16.446 -2.740 46.128 1.00 50.62 285 VAL A N 1
ATOM 2111 C CA . VAL A 1 285 ? -17.333 -3.169 47.212 1.00 50.62 285 VAL A CA 1
ATOM 2112 C C . VAL A 1 285 ? -16.548 -3.990 48.221 1.00 50.62 285 VAL A C 1
ATOM 2114 O O . VAL A 1 285 ? -16.176 -5.136 47.985 1.00 50.62 285 VAL A O 1
ATOM 2117 N N . THR A 1 286 ? -16.344 -3.424 49.407 1.00 51.69 286 THR A N 1
ATOM 2118 C CA . THR A 1 286 ? -15.821 -4.182 50.544 1.00 51.69 286 THR A CA 1
ATOM 2119 C C . THR A 1 286 ? -16.895 -5.145 51.059 1.00 51.69 286 THR A C 1
ATOM 2121 O O . THR A 1 286 ? -17.941 -4.709 51.551 1.00 51.69 286 THR A O 1
ATOM 2124 N N . ILE A 1 287 ? -16.655 -6.452 50.945 1.00 53.50 287 ILE A N 1
ATOM 2125 C CA . ILE A 1 287 ? -17.509 -7.519 51.475 1.00 53.50 287 ILE A CA 1
ATOM 2126 C C . ILE A 1 287 ? -16.920 -7.983 52.817 1.00 53.50 287 ILE A C 1
ATOM 2128 O O . ILE A 1 287 ? -16.007 -8.801 52.884 1.00 53.50 287 ILE A O 1
ATOM 2132 N N . SER A 1 288 ? -17.443 -7.461 53.925 1.00 54.16 288 SER A N 1
ATOM 2133 C CA . SER A 1 288 ? -17.161 -8.007 55.260 1.00 54.16 288 SER A C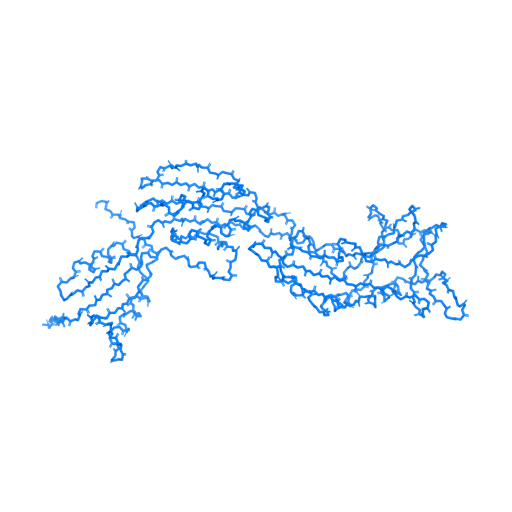A 1
ATOM 2134 C C . SER A 1 288 ? -18.040 -9.234 55.551 1.00 54.16 288 SER A C 1
ATOM 2136 O O . SER A 1 288 ? -18.949 -9.551 54.782 1.00 54.16 288 SER A O 1
ATOM 2138 N N . GLY A 1 289 ? -17.795 -9.924 56.673 1.00 52.22 289 GLY A N 1
ATOM 2139 C CA . GLY A 1 289 ? -18.547 -11.120 57.095 1.00 52.22 289 GLY A CA 1
ATOM 2140 C C . GLY A 1 289 ? -20.075 -10.958 57.146 1.00 52.22 289 GLY A C 1
ATOM 2141 O O . GLY A 1 289 ? -20.794 -11.954 57.094 1.00 52.22 289 GLY A O 1
ATOM 2142 N N . ASP A 1 290 ? -20.562 -9.715 57.149 1.00 53.31 290 ASP A N 1
ATOM 2143 C CA . ASP A 1 290 ? -21.976 -9.352 57.273 1.00 53.31 290 ASP A CA 1
ATOM 2144 C C . ASP A 1 290 ? -22.577 -8.872 55.931 1.00 53.31 290 ASP A C 1
ATOM 2146 O O . ASP A 1 290 ? -23.768 -8.585 55.828 1.00 53.31 290 ASP A O 1
ATOM 2150 N N . ALA A 1 291 ? -21.771 -8.778 54.866 1.00 53.12 291 ALA A N 1
ATOM 2151 C CA . ALA A 1 291 ? -22.103 -8.070 53.625 1.00 53.12 291 ALA A CA 1
ATOM 2152 C C . ALA A 1 291 ? -22.689 -8.959 52.509 1.00 53.12 291 ALA A C 1
ATOM 2154 O O . ALA A 1 291 ? -22.547 -8.648 51.321 1.00 53.12 291 ALA A O 1
ATOM 2155 N N . LYS A 1 292 ? -23.393 -10.042 52.868 1.00 57.22 292 LYS A N 1
ATOM 2156 C CA . LYS A 1 292 ? -24.047 -10.952 51.906 1.00 57.22 292 LYS A CA 1
ATOM 2157 C C . LYS A 1 292 ? -24.964 -10.202 50.932 1.00 57.22 292 LYS A C 1
ATOM 2159 O O . LYS A 1 292 ? -24.949 -10.475 49.736 1.00 57.22 292 LYS A O 1
ATOM 2164 N N . GLU A 1 293 ? -25.704 -9.212 51.424 1.00 59.62 293 GLU A N 1
ATOM 2165 C CA . GLU A 1 293 ? -26.633 -8.423 50.607 1.00 59.62 293 GLU A CA 1
ATOM 2166 C C . GLU A 1 293 ? -25.926 -7.572 49.545 1.00 59.62 293 GLU A C 1
ATOM 2168 O O . GLU A 1 293 ? -26.436 -7.440 48.434 1.00 59.62 293 GLU A O 1
ATOM 2173 N N . LYS A 1 294 ? -24.732 -7.036 49.839 1.00 59.53 294 LYS A N 1
ATOM 2174 C CA . LYS A 1 294 ? -23.959 -6.230 48.878 1.00 59.53 294 LYS A CA 1
ATOM 2175 C C . LYS A 1 294 ? -23.358 -7.098 47.775 1.00 59.53 294 LYS A C 1
ATOM 2177 O O . LYS A 1 294 ? -23.441 -6.738 46.603 1.00 59.53 294 LYS A O 1
ATOM 2182 N N . ALA A 1 295 ? -22.818 -8.259 48.144 1.00 61.06 295 ALA A N 1
ATOM 2183 C CA . ALA A 1 295 ? -22.318 -9.255 47.198 1.00 61.06 295 ALA A CA 1
ATOM 2184 C C . ALA A 1 295 ? -23.438 -9.753 46.268 1.00 61.06 295 ALA A C 1
ATOM 2186 O O . ALA A 1 295 ? -23.281 -9.788 45.047 1.00 61.06 295 ALA A O 1
ATOM 2187 N N . GLU A 1 296 ? -24.603 -10.074 46.840 1.00 61.44 296 GLU A N 1
ATOM 2188 C CA . GLU A 1 296 ? -25.786 -10.480 46.081 1.00 61.44 296 GLU A CA 1
ATOM 2189 C C . GLU A 1 296 ? -26.312 -9.365 45.177 1.00 61.44 296 GLU A C 1
ATOM 2191 O O . GLU A 1 296 ? -26.664 -9.637 44.030 1.00 61.44 296 GLU A O 1
ATOM 2196 N N . ALA A 1 297 ? -26.378 -8.121 45.659 1.00 63.41 297 ALA A N 1
ATOM 2197 C CA . ALA A 1 297 ? -26.810 -6.983 44.851 1.00 63.41 297 ALA A CA 1
ATOM 2198 C C . ALA A 1 297 ? -25.911 -6.804 43.622 1.00 63.41 297 ALA A C 1
ATOM 2200 O O . ALA A 1 297 ? -26.397 -6.537 42.523 1.00 63.41 297 ALA A O 1
ATOM 2201 N N . LEU A 1 298 ? -24.610 -7.020 43.790 1.00 62.66 298 LEU A N 1
ATOM 2202 C CA . LEU A 1 298 ? -23.635 -6.876 42.726 1.00 62.66 298 LEU A CA 1
ATOM 2203 C C . LEU A 1 298 ? -23.696 -8.044 41.723 1.00 62.66 298 LEU A C 1
ATOM 2205 O O . LEU A 1 298 ? -23.749 -7.811 40.513 1.00 62.66 298 LEU A O 1
ATOM 2209 N N . ALA A 1 299 ? -23.829 -9.282 42.206 1.00 61.09 299 ALA A N 1
ATOM 2210 C CA . ALA A 1 299 ? -24.084 -10.461 41.371 1.00 61.09 299 ALA A CA 1
ATOM 2211 C C . ALA A 1 299 ? -25.429 -10.394 40.613 1.00 61.09 299 ALA A C 1
ATOM 2213 O O . ALA A 1 299 ? -25.553 -10.922 39.507 1.00 61.09 299 ALA A O 1
ATOM 2214 N N . LYS A 1 300 ? -26.441 -9.719 41.178 1.00 59.75 300 LYS A N 1
ATOM 2215 C CA . LYS A 1 300 ? -27.735 -9.440 40.523 1.00 59.75 300 LYS A CA 1
ATOM 2216 C C . LYS A 1 300 ? -27.655 -8.310 39.493 1.00 59.75 300 LYS A C 1
ATOM 2218 O O . LYS A 1 300 ? -28.481 -8.268 38.587 1.00 59.75 300 LYS A O 1
ATOM 2223 N N . LYS A 1 301 ? -26.682 -7.405 39.613 1.00 56.34 301 LYS A N 1
ATOM 2224 C CA . LYS A 1 301 ? -26.516 -6.233 38.736 1.00 56.34 301 LYS A CA 1
ATOM 2225 C C . LYS A 1 301 ? -25.678 -6.535 37.492 1.00 56.34 301 LYS A C 1
ATOM 2227 O O . LYS A 1 301 ? -25.915 -5.944 36.438 1.00 56.34 301 LYS A O 1
ATOM 2232 N N . TYR A 1 302 ? -24.731 -7.466 37.585 1.00 62.00 302 TYR A N 1
ATOM 2233 C CA . TYR A 1 302 ? -23.772 -7.759 36.519 1.00 62.00 302 TYR A CA 1
ATOM 2234 C C . TYR A 1 302 ? -23.796 -9.235 36.087 1.00 62.00 302 TYR A C 1
ATOM 2236 O O . TYR A 1 302 ? -24.205 -10.124 36.836 1.00 62.00 302 TYR A O 1
ATOM 2244 N N . VAL A 1 303 ? -23.410 -9.492 34.838 1.00 58.72 303 VAL A N 1
ATOM 2245 C CA . VAL A 1 303 ? -23.182 -10.840 34.300 1.00 58.72 303 VAL A CA 1
ATOM 2246 C C . VAL A 1 303 ? -21.687 -11.115 34.378 1.00 58.72 303 VAL A C 1
ATOM 2248 O O . VAL A 1 303 ? -20.903 -10.330 33.858 1.00 58.72 303 VAL A O 1
ATOM 2251 N N . PHE A 1 304 ? -21.300 -12.214 35.014 1.00 63.81 304 PHE A N 1
ATOM 2252 C CA . PHE A 1 304 ? -19.913 -12.672 35.107 1.00 63.81 304 PHE A CA 1
ATOM 2253 C C . PHE A 1 304 ? -19.781 -14.007 34.380 1.00 63.81 304 PHE A C 1
ATOM 2255 O O . PHE A 1 304 ? -20.758 -14.757 34.316 1.00 63.81 304 PHE A O 1
ATOM 2262 N N . LYS A 1 305 ? -18.596 -14.317 33.844 1.00 62.16 305 LYS A N 1
ATOM 2263 C CA . LYS A 1 305 ? -18.338 -15.660 33.311 1.00 62.16 305 LYS A CA 1
ATOM 2264 C C . LYS A 1 305 ? -18.116 -16.635 34.459 1.00 62.16 305 LYS A C 1
ATOM 2266 O O . LYS A 1 305 ? -17.349 -16.341 35.376 1.00 62.16 305 LYS A O 1
ATOM 2271 N N . ASP A 1 306 ? -18.696 -17.826 34.351 1.00 64.81 306 ASP A N 1
ATOM 2272 C CA . ASP A 1 306 ? -18.523 -18.887 35.350 1.00 64.81 306 ASP A CA 1
ATOM 2273 C C . ASP A 1 306 ? -17.039 -19.220 35.571 1.00 64.81 306 ASP A C 1
ATOM 2275 O O . ASP A 1 306 ? -16.585 -19.329 36.705 1.00 64.81 306 ASP A O 1
ATOM 2279 N N . THR A 1 307 ? -16.242 -19.250 34.497 1.00 66.94 307 THR A N 1
ATOM 2280 C CA . THR A 1 307 ? -14.794 -19.503 34.565 1.00 66.94 307 THR A CA 1
ATOM 2281 C C . THR A 1 307 ? -14.024 -18.447 35.364 1.00 66.94 307 THR A C 1
ATOM 2283 O O . THR A 1 307 ? -13.031 -18.770 36.008 1.00 66.94 307 THR A O 1
ATOM 2286 N N . GLU A 1 308 ? -14.458 -17.184 35.330 1.00 61.34 308 GLU A N 1
ATOM 2287 C CA . GLU A 1 308 ? -13.820 -16.087 36.073 1.00 61.34 308 GLU A CA 1
ATOM 2288 C C . GLU A 1 308 ? -14.211 -16.125 37.553 1.00 61.34 308 GLU A C 1
ATOM 2290 O O . GLU A 1 308 ? -13.364 -15.910 38.418 1.00 61.34 308 GLU A O 1
ATOM 2295 N N . LEU A 1 309 ? -15.466 -16.476 37.853 1.00 63.22 309 LEU A N 1
ATOM 2296 C CA . LEU A 1 309 ? -15.934 -16.705 39.222 1.00 63.22 309 LEU A CA 1
ATOM 2297 C C . LEU A 1 309 ? -15.229 -17.907 39.868 1.00 63.22 309 LEU A C 1
ATOM 2299 O O . LEU A 1 309 ? -14.824 -17.842 41.029 1.00 63.22 309 LEU A O 1
ATOM 2303 N N . GLU A 1 310 ? -15.041 -18.993 39.118 1.00 66.75 310 GLU A N 1
ATOM 2304 C CA . GLU A 1 310 ? -14.297 -20.167 39.578 1.00 66.75 310 GLU A CA 1
ATOM 2305 C C . GLU A 1 310 ? -12.817 -19.857 39.822 1.00 66.75 310 GLU A C 1
ATOM 2307 O O . GLU A 1 310 ? -12.249 -20.319 40.815 1.00 66.75 310 GLU A O 1
ATOM 2312 N N . ALA A 1 311 ? -12.188 -19.076 38.938 1.00 65.69 311 ALA A N 1
ATOM 2313 C CA . ALA A 1 311 ? -10.807 -18.639 39.111 1.00 65.69 311 ALA A CA 1
ATOM 2314 C C . ALA A 1 311 ? -10.665 -17.757 40.357 1.00 65.69 311 ALA A C 1
ATOM 2316 O O . ALA A 1 311 ? -9.815 -18.028 41.199 1.00 65.69 311 ALA A O 1
ATOM 2317 N N . ALA A 1 312 ? -11.556 -16.778 40.523 1.00 63.84 312 ALA A N 1
ATOM 2318 C CA . ALA A 1 312 ? -11.619 -15.925 41.703 1.00 63.84 312 ALA A CA 1
ATOM 2319 C C . ALA A 1 312 ? -11.733 -16.733 43.000 1.00 63.84 312 ALA A C 1
ATOM 2321 O O . ALA A 1 312 ? -10.984 -16.487 43.943 1.00 63.84 312 ALA A O 1
ATOM 2322 N N . TYR A 1 313 ? -12.624 -17.730 43.029 1.00 67.44 313 TYR A N 1
ATOM 2323 C CA . TYR A 1 313 ? -12.802 -18.620 44.175 1.00 67.44 313 TYR A CA 1
ATOM 2324 C C . TYR A 1 313 ? -11.538 -19.430 44.493 1.00 67.44 313 TYR A C 1
ATOM 2326 O O . TYR A 1 313 ? -11.141 -19.528 45.655 1.00 67.44 313 TYR A O 1
ATOM 2334 N N . LYS A 1 314 ? -10.879 -19.993 43.474 1.00 68.38 314 LYS A N 1
ATOM 2335 C CA . LYS A 1 314 ? -9.610 -20.718 43.653 1.00 68.38 314 LYS A CA 1
ATOM 2336 C C . LYS A 1 314 ? -8.519 -19.808 44.207 1.00 68.38 314 LYS A C 1
ATOM 2338 O O . LYS A 1 314 ? -7.823 -20.214 45.127 1.00 68.38 314 LYS A O 1
ATOM 2343 N N . THR A 1 315 ? -8.423 -18.580 43.707 1.00 66.06 315 THR A N 1
ATOM 2344 C CA . THR A 1 315 ? -7.440 -17.595 44.165 1.00 66.06 315 THR A CA 1
ATOM 2345 C C . THR A 1 315 ? -7.628 -17.243 45.643 1.00 66.06 315 THR A C 1
ATOM 2347 O O . THR A 1 315 ? -6.674 -17.331 46.402 1.00 66.06 315 THR A O 1
ATOM 2350 N N . VAL A 1 316 ? -8.848 -16.942 46.106 1.00 62.12 316 VAL A 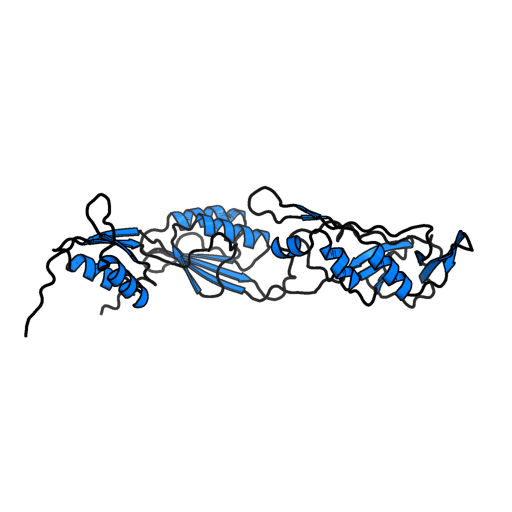N 1
ATOM 2351 C CA . VAL A 1 316 ? -9.078 -16.585 47.530 1.00 62.12 316 VAL A CA 1
ATOM 2352 C C . VAL A 1 316 ? -9.012 -17.762 48.499 1.00 62.12 316 VAL A C 1
ATOM 2354 O O . VAL A 1 316 ? -8.934 -17.559 49.707 1.00 62.12 316 VAL A O 1
ATOM 2357 N N . THR A 1 317 ? -9.089 -18.993 47.994 1.00 66.81 317 THR A N 1
ATOM 2358 C CA . THR A 1 317 ? -8.961 -20.210 48.811 1.00 66.81 317 THR A CA 1
ATOM 2359 C C . THR A 1 317 ? -7.551 -20.798 48.780 1.00 66.81 317 THR A C 1
ATOM 2361 O O . THR A 1 317 ? -7.285 -21.762 49.501 1.00 66.81 317 THR A O 1
ATOM 2364 N N . ALA A 1 318 ? -6.648 -20.224 47.980 1.00 69.44 318 ALA A N 1
ATOM 2365 C CA . ALA A 1 318 ? -5.259 -20.637 47.910 1.00 69.44 318 ALA A CA 1
ATOM 2366 C C . ALA A 1 318 ? -4.511 -20.218 49.186 1.00 69.44 318 ALA A C 1
ATOM 2368 O O . ALA A 1 318 ? -4.680 -19.116 49.707 1.00 69.44 318 ALA A O 1
ATOM 2369 N N . SER A 1 319 ? -3.692 -21.125 49.717 1.00 64.19 319 SER A N 1
ATOM 2370 C CA . SER A 1 319 ? -2.983 -20.942 50.992 1.00 64.19 319 SER A CA 1
ATOM 2371 C C . SER A 1 319 ? -1.902 -19.858 50.960 1.00 64.19 319 SER A C 1
ATOM 2373 O O . SER A 1 319 ? -1.455 -19.413 52.012 1.00 64.19 319 SER A O 1
ATOM 2375 N N . ASP A 1 320 ? -1.463 -19.481 49.765 1.00 69.75 320 ASP A N 1
ATOM 2376 C CA . ASP A 1 320 ? -0.399 -18.530 49.447 1.00 69.75 320 ASP A CA 1
ATOM 2377 C C . ASP A 1 320 ? -0.931 -17.179 48.946 1.00 69.75 320 ASP A C 1
ATOM 2379 O O . ASP A 1 320 ? -0.149 -16.321 48.544 1.00 69.75 320 ASP A O 1
ATOM 2383 N N . PHE A 1 321 ? -2.250 -16.964 48.969 1.00 66.81 321 PHE A N 1
ATOM 2384 C CA . PHE A 1 321 ? -2.820 -15.704 48.517 1.00 66.81 321 PHE A CA 1
ATOM 2385 C C . PHE A 1 321 ? -2.602 -14.601 49.560 1.00 66.81 321 PHE A C 1
ATOM 2387 O O . PHE A 1 321 ? -3.126 -14.660 50.676 1.00 66.81 321 PHE A O 1
ATOM 2394 N N . GLU A 1 322 ? -1.800 -13.599 49.200 1.00 63.00 322 GLU A N 1
ATOM 2395 C CA . GLU A 1 322 ? -1.481 -12.472 50.071 1.00 63.00 322 GLU A CA 1
ATOM 2396 C C . GLU A 1 322 ? -2.667 -11.511 50.192 1.00 63.00 322 GLU A C 1
ATOM 2398 O O . GLU A 1 322 ? -3.393 -11.223 49.237 1.00 63.00 322 GLU A O 1
ATOM 2403 N N . LYS A 1 323 ? -2.872 -11.011 51.408 1.00 58.41 323 LYS A N 1
ATOM 2404 C CA . LYS A 1 323 ? -3.853 -9.965 51.672 1.00 58.41 323 LYS A CA 1
ATOM 2405 C C . LYS A 1 323 ? -3.260 -8.605 51.322 1.00 58.41 323 LYS A C 1
ATOM 2407 O O . LYS A 1 323 ? -2.061 -8.387 51.445 1.00 58.41 323 LYS A O 1
ATOM 2412 N N . THR A 1 324 ? -4.130 -7.677 50.950 1.00 60.91 324 THR A N 1
ATOM 2413 C CA . THR A 1 324 ? -3.787 -6.256 50.809 1.00 60.91 324 THR A CA 1
ATOM 2414 C C . THR A 1 324 ? -3.337 -5.649 52.146 1.00 60.91 324 THR A C 1
ATOM 2416 O O . THR A 1 324 ? -3.637 -6.196 53.208 1.00 60.91 324 THR A O 1
ATOM 2419 N N . ASP A 1 325 ? -2.705 -4.469 52.109 1.00 52.88 325 ASP A N 1
ATOM 2420 C CA . ASP A 1 325 ? -2.244 -3.711 53.293 1.00 52.88 325 ASP A CA 1
ATOM 2421 C C . ASP A 1 325 ? -3.344 -3.434 54.339 1.00 52.88 325 ASP A C 1
ATOM 2423 O O . ASP A 1 325 ? -3.059 -3.143 55.499 1.00 52.88 325 ASP A O 1
ATOM 2427 N N . ASN A 1 326 ? -4.614 -3.554 53.938 1.00 55.78 326 ASN A N 1
ATOM 2428 C CA . ASN A 1 326 ? -5.790 -3.395 54.791 1.00 55.78 326 ASN A CA 1
ATOM 2429 C C . ASN A 1 326 ? -6.398 -4.737 55.256 1.00 55.78 326 ASN A C 1
ATOM 2431 O O . ASN A 1 326 ? -7.543 -4.769 55.702 1.00 55.78 326 ASN A O 1
ATOM 2435 N N . ASP A 1 327 ? -5.650 -5.839 55.152 1.00 58.25 327 ASP A N 1
ATOM 2436 C CA . ASP A 1 327 ? -6.009 -7.181 55.636 1.00 58.25 327 ASP A CA 1
ATOM 2437 C C . ASP A 1 327 ? -7.203 -7.837 54.893 1.00 58.25 327 ASP A C 1
ATOM 2439 O O . ASP A 1 327 ? -7.822 -8.790 55.383 1.00 58.25 327 ASP A O 1
ATOM 2443 N N . TYR A 1 328 ? -7.505 -7.354 53.678 1.00 55.41 328 TYR A N 1
ATOM 2444 C CA . TYR A 1 328 ? -8.535 -7.899 52.783 1.00 55.41 328 TYR A CA 1
ATOM 2445 C C . TYR A 1 328 ? -7.930 -8.742 51.663 1.00 55.41 328 TYR A C 1
ATOM 2447 O O . TYR A 1 328 ? -6.906 -8.375 51.085 1.00 55.41 328 TYR A O 1
ATOM 2455 N N . TYR A 1 329 ? -8.636 -9.803 51.275 1.00 58.56 329 TYR A N 1
ATOM 2456 C CA . TYR A 1 329 ? -8.427 -10.436 49.975 1.00 58.56 329 TYR A CA 1
ATOM 2457 C C . TYR A 1 329 ? -9.058 -9.579 48.881 1.00 58.56 329 TYR A C 1
ATOM 2459 O O . TYR A 1 329 ? -10.250 -9.271 48.968 1.00 58.56 329 TYR A O 1
ATOM 2467 N N . GLU A 1 330 ? -8.270 -9.209 47.874 1.00 55.38 330 GLU A N 1
ATOM 2468 C CA . GLU A 1 330 ? -8.751 -8.479 46.704 1.00 55.38 330 GLU A CA 1
ATOM 2469 C C . GLU A 1 330 ? -8.855 -9.412 45.502 1.00 55.38 330 GLU A C 1
ATOM 2471 O O . GLU A 1 330 ? -7.909 -10.112 45.154 1.00 55.38 330 GLU A O 1
ATOM 2476 N N . VAL A 1 331 ? -10.014 -9.407 44.847 1.00 55.81 331 VAL A N 1
ATOM 2477 C CA . VAL A 1 331 ? -10.178 -10.048 43.544 1.00 55.81 331 VAL A CA 1
ATOM 2478 C C . VAL A 1 331 ? -10.830 -9.070 42.592 1.00 55.81 331 VAL A C 1
ATOM 2480 O O . VAL A 1 331 ? -11.851 -8.460 42.914 1.00 55.81 331 VAL A O 1
ATOM 2483 N N . VAL A 1 332 ? -10.244 -8.965 41.404 1.00 55.50 332 VAL A N 1
ATOM 2484 C CA . VAL A 1 332 ? -10.766 -8.158 40.307 1.00 55.50 332 VAL A CA 1
ATOM 2485 C C . VAL A 1 332 ? -11.602 -9.049 39.396 1.00 55.50 332 VAL A C 1
ATOM 2487 O O . VAL A 1 332 ? -11.108 -10.041 38.861 1.00 55.50 332 VAL A O 1
ATOM 2490 N N . LEU A 1 333 ? -12.872 -8.690 39.213 1.00 52.81 333 LEU A N 1
ATOM 2491 C CA . LEU A 1 333 ? -13.794 -9.377 38.307 1.00 52.81 333 LEU A CA 1
ATOM 2492 C C . LEU A 1 333 ? -14.177 -8.468 37.139 1.00 52.81 333 LEU A C 1
ATOM 2494 O O . LEU A 1 333 ? -14.471 -7.289 37.339 1.00 52.81 333 LEU A O 1
ATOM 2498 N N . TYR A 1 334 ? -14.234 -9.045 35.936 1.00 52.94 334 TYR A N 1
ATOM 2499 C CA . TYR A 1 334 ? -14.611 -8.355 34.704 1.00 52.94 334 TYR A CA 1
ATOM 2500 C C . TYR A 1 334 ? -15.982 -8.854 34.230 1.00 52.94 334 TYR A C 1
ATOM 2502 O O . TYR A 1 334 ? -16.077 -9.893 33.586 1.00 52.94 334 TYR A O 1
ATOM 2510 N N . PRO A 1 335 ? -17.083 -8.153 34.529 1.00 57.25 335 PRO A N 1
ATOM 2511 C CA . PRO A 1 335 ? -18.381 -8.554 34.032 1.00 57.25 335 PRO A CA 1
ATOM 2512 C C . PRO A 1 335 ? -18.417 -8.476 32.502 1.00 57.25 335 PRO A C 1
ATOM 2514 O O . PRO A 1 335 ? -17.816 -7.595 31.888 1.00 57.25 335 PRO A O 1
ATOM 2517 N N . THR A 1 336 ? -19.174 -9.380 31.886 1.00 50.28 336 THR A N 1
ATOM 2518 C CA . THR A 1 336 ? -19.449 -9.387 30.441 1.00 50.28 336 THR A CA 1
ATOM 2519 C C . THR A 1 336 ? -20.528 -8.379 30.050 1.00 50.28 336 THR A C 1
ATOM 2521 O O . THR A 1 336 ? -20.820 -8.200 28.871 1.00 50.28 336 THR A O 1
ATOM 2524 N N . GLY A 1 337 ? -21.168 -7.754 31.039 1.00 46.50 337 GLY A N 1
ATOM 2525 C CA . GLY A 1 337 ? -22.184 -6.727 30.860 1.00 46.50 337 GLY A CA 1
ATOM 2526 C C . GLY A 1 337 ? -23.033 -6.526 32.115 1.00 46.50 337 GLY A C 1
ATOM 2527 O O . GLY A 1 337 ? -22.962 -7.297 33.075 1.00 46.50 337 GLY A O 1
ATOM 2528 N N . LYS A 1 338 ? -23.873 -5.487 32.117 1.00 47.50 338 LYS A N 1
ATOM 2529 C CA . LYS A 1 338 ? -24.948 -5.355 33.114 1.00 47.50 338 LYS A CA 1
ATOM 2530 C C . LYS A 1 338 ? -26.064 -6.344 32.786 1.00 47.50 338 LYS A C 1
ATOM 2532 O O . LYS A 1 338 ? -26.429 -6.492 31.620 1.00 47.50 338 LYS A O 1
ATOM 2537 N N . ARG A 1 339 ? -26.641 -6.988 33.805 1.00 45.06 339 ARG A N 1
ATOM 2538 C CA . ARG A 1 339 ? -27.910 -7.707 33.632 1.00 45.06 339 ARG A CA 1
ATOM 2539 C C . ARG A 1 339 ? -28.956 -6.663 33.241 1.00 45.06 339 ARG A C 1
ATOM 2541 O O . ARG A 1 339 ? -29.148 -5.681 33.956 1.00 45.06 339 ARG A O 1
ATOM 2548 N N . LEU A 1 340 ? -29.601 -6.841 32.090 1.00 35.44 340 LEU A N 1
ATOM 2549 C CA . LEU A 1 340 ? -30.812 -6.090 31.772 1.00 35.44 340 LEU A CA 1
ATOM 2550 C C . LEU A 1 340 ? -31.833 -6.455 32.851 1.00 35.44 340 LEU A C 1
ATOM 2552 O O . LEU A 1 340 ? -32.217 -7.621 32.945 1.00 35.44 340 LEU A O 1
ATOM 2556 N N . ASN A 1 341 ? -32.228 -5.494 33.690 1.00 37.38 341 ASN A N 1
ATOM 2557 C CA . ASN A 1 341 ? -33.316 -5.693 34.643 1.00 37.38 341 ASN A CA 1
ATOM 2558 C C . ASN A 1 341 ? -34.564 -6.105 33.855 1.00 37.38 341 ASN A C 1
ATOM 2560 O O . ASN A 1 341 ? -35.237 -5.271 33.258 1.00 37.38 341 ASN A O 1
ATOM 2564 N N . THR A 1 342 ? -34.865 -7.396 33.849 1.00 29.42 342 THR A N 1
ATOM 2565 C CA . THR A 1 342 ? -36.198 -7.907 33.552 1.00 29.42 342 THR A CA 1
ATOM 2566 C C . THR A 1 342 ? -36.896 -8.065 34.896 1.00 29.42 342 THR A C 1
ATOM 2568 O O . THR A 1 342 ? -36.879 -9.123 35.510 1.00 29.42 342 THR A O 1
ATOM 2571 N N . ALA A 1 343 ? -37.430 -6.947 35.380 1.00 25.20 343 ALA A N 1
ATOM 2572 C CA . ALA A 1 343 ? -38.586 -6.909 36.269 1.00 25.20 343 ALA A CA 1
ATOM 2573 C C . ALA A 1 343 ? -39.684 -6.239 35.417 1.00 25.20 343 ALA A C 1
ATOM 2575 O O . ALA A 1 343 ? -39.441 -5.154 34.893 1.00 25.20 343 ALA A O 1
ATOM 2576 N N . SER A 1 344 ? -40.772 -6.891 34.995 1.00 26.83 344 SER A N 1
ATOM 2577 C CA . SER A 1 344 ? -41.918 -7.343 35.807 1.00 26.83 344 SER A CA 1
ATOM 2578 C C . SER A 1 344 ? -41.725 -7.289 37.313 1.00 26.83 344 SER A C 1
ATOM 2580 O O . SER A 1 344 ? -40.977 -8.145 37.828 1.00 26.83 344 SER A O 1
#

Sequence (344 aa):
MNKKNLAVVMSAVTVIGSAAPVFAAAEDSFPNGNTTVSSSKYSDIERILKKYVADGVTGITVNFFDKKGNPKGVSISNLEESQISYVKDEIKDLKAGEYAKISVKITDGTAKKYDDTLLKELDSNAVVTKVGTATTVKIVDQDGNSIENDAKLKLQKYDVSATNYVDGATKDEVLAATKLAFKTSKFTEKTGNNATGTVAITATYADSVDGAIKLKYDTQAAVAPTLDTAVASLDGTKEIYDFSKPVITVNTTDGTSKLSFEKTGEKVGAVESNVTVIAASDETVTISGDAKEKAEALAKKYVFKDTELEAAYKTVTASDFEKTDNDYYEVVLYPTGKRLNTAS

Organism: Clostridioides difficile (NCBI:txid1496)